Protein AF-A0A9Q8V8L2-F1 (afdb_monomer_lite)

Structure (mmCIF, N/CA/C/O backbone):
data_AF-A0A9Q8V8L2-F1
#
_entry.id   AF-A0A9Q8V8L2-F1
#
loop_
_atom_site.group_PDB
_atom_site.id
_atom_site.type_symbol
_atom_site.label_atom_id
_atom_site.label_alt_id
_atom_site.label_comp_id
_atom_site.label_asym_id
_atom_site.label_entity_id
_atom_site.label_seq_id
_atom_site.pdbx_PDB_ins_code
_atom_site.Cartn_x
_atom_site.Cartn_y
_atom_site.Cartn_z
_atom_site.occupancy
_atom_site.B_iso_or_equiv
_atom_site.auth_seq_id
_atom_site.auth_comp_id
_atom_site.auth_asym_id
_atom_site.auth_atom_id
_atom_site.pdbx_PDB_model_num
ATOM 1 N N . MET A 1 1 ? -6.013 -12.222 26.011 1.00 65.00 1 MET A N 1
ATOM 2 C CA . MET A 1 1 ? -4.915 -11.817 25.109 1.00 65.00 1 MET A CA 1
ATOM 3 C C . MET A 1 1 ? -5.080 -12.523 23.774 1.00 65.00 1 MET A C 1
ATOM 5 O O . MET A 1 1 ? -4.290 -13.393 23.416 1.00 65.00 1 MET A O 1
ATOM 9 N N . SER A 1 2 ? -6.150 -12.202 23.053 1.00 77.38 2 SER A N 1
ATOM 10 C CA . SER A 1 2 ? -6.448 -12.860 21.779 1.00 77.38 2 SER A CA 1
ATOM 11 C C . SER A 1 2 ? -5.653 -12.272 20.608 1.00 77.38 2 SER A C 1
ATOM 13 O O . SER A 1 2 ? -5.521 -12.915 19.568 1.00 77.38 2 SER A O 1
ATOM 15 N N . GLY A 1 3 ? -5.026 -11.108 20.812 1.00 78.38 3 GLY A N 1
ATOM 16 C CA . GLY A 1 3 ? -4.164 -10.438 19.839 1.00 78.38 3 GLY A CA 1
ATOM 17 C C . GLY A 1 3 ? -2.723 -10.957 19.709 1.00 78.38 3 GLY A C 1
ATOM 18 O O . GLY A 1 3 ? -2.023 -10.527 18.795 1.00 78.38 3 GLY A O 1
ATOM 19 N N . ILE A 1 4 ? -2.252 -11.893 20.551 1.00 85.19 4 ILE A N 1
ATOM 20 C CA . ILE A 1 4 ? -0.852 -12.386 20.510 1.00 85.19 4 ILE A CA 1
ATOM 21 C C . ILE A 1 4 ? -0.439 -12.921 19.121 1.00 85.19 4 ILE A C 1
ATOM 23 O O . ILE A 1 4 ? 0.625 -12.529 18.638 1.00 85.19 4 ILE A O 1
ATOM 27 N N . PRO A 1 5 ? -1.245 -13.750 18.422 1.00 86.31 5 PRO A N 1
ATOM 28 C CA . PRO A 1 5 ? -0.882 -14.225 17.085 1.00 86.31 5 PRO A CA 1
ATOM 29 C C . PRO A 1 5 ? -0.689 -13.083 16.076 1.00 86.31 5 PRO A C 1
ATOM 31 O O . PRO A 1 5 ? 0.216 -13.134 15.246 1.00 86.31 5 PRO A O 1
ATOM 34 N N . SER A 1 6 ? -1.493 -12.020 16.180 1.00 87.25 6 SER A N 1
ATOM 35 C CA . SER A 1 6 ? -1.363 -10.833 15.329 1.00 87.25 6 SER A CA 1
ATOM 36 C C . SER A 1 6 ? -0.077 -10.068 15.600 1.00 87.25 6 SER A C 1
ATOM 38 O O . SER A 1 6 ? 0.561 -9.610 14.657 1.00 87.25 6 SER A O 1
ATOM 40 N N . VAL A 1 7 ? 0.343 -9.958 16.861 1.00 90.12 7 VAL A N 1
ATOM 41 C CA . VAL A 1 7 ? 1.612 -9.308 17.221 1.00 90.12 7 VAL A CA 1
ATOM 42 C C . VAL A 1 7 ? 2.789 -10.009 16.537 1.00 90.12 7 VAL A C 1
ATOM 44 O O . VAL A 1 7 ? 3.633 -9.342 15.940 1.00 90.12 7 VAL A O 1
ATOM 47 N N . ILE A 1 8 ? 2.810 -11.347 16.542 1.00 90.75 8 ILE A N 1
ATOM 48 C CA . ILE A 1 8 ? 3.866 -12.143 15.895 1.00 90.75 8 ILE A CA 1
ATOM 49 C C . ILE A 1 8 ? 3.875 -11.910 14.379 1.00 90.75 8 ILE A C 1
ATOM 51 O O . ILE A 1 8 ? 4.924 -11.623 13.803 1.00 90.75 8 ILE A O 1
ATOM 55 N N . ILE A 1 9 ? 2.712 -11.983 13.724 1.00 90.50 9 ILE A N 1
ATOM 56 C CA . ILE A 1 9 ? 2.622 -11.782 12.271 1.00 90.50 9 ILE A CA 1
ATOM 57 C C . ILE A 1 9 ? 3.035 -10.354 11.896 1.00 90.50 9 ILE A C 1
ATOM 59 O O . ILE A 1 9 ? 3.837 -10.152 10.984 1.00 90.50 9 ILE A O 1
ATOM 63 N N . ARG A 1 10 ? 2.554 -9.349 12.636 1.00 92.00 10 ARG A N 1
ATOM 64 C CA . ARG A 1 10 ? 2.921 -7.945 12.419 1.00 92.00 10 ARG A CA 1
ATOM 65 C C . ARG A 1 10 ? 4.410 -7.711 12.613 1.00 92.00 10 ARG A C 1
ATOM 67 O O . ARG A 1 10 ? 4.979 -6.944 11.839 1.00 92.00 10 ARG A O 1
ATOM 74 N N . PHE A 1 11 ? 5.043 -8.369 13.588 1.00 92.31 11 PHE A N 1
ATOM 75 C CA . PHE A 1 11 ? 6.493 -8.326 13.782 1.00 92.31 11 PHE A CA 1
ATOM 76 C C . PHE A 1 11 ? 7.230 -8.799 12.526 1.00 92.31 11 PHE A C 1
ATOM 78 O O . PHE A 1 11 ? 8.032 -8.047 11.976 1.00 92.31 11 PHE A O 1
ATOM 85 N N . ILE A 1 12 ? 6.869 -9.979 12.012 1.00 91.81 12 ILE A N 1
ATOM 86 C CA . ILE A 1 12 ? 7.450 -10.555 10.788 1.00 91.81 12 ILE A CA 1
ATOM 87 C C . ILE A 1 12 ? 7.255 -9.617 9.586 1.00 91.81 12 ILE A C 1
ATOM 89 O O . ILE A 1 12 ? 8.160 -9.466 8.768 1.00 91.81 12 ILE A O 1
ATOM 93 N N . CYS A 1 13 ? 6.114 -8.928 9.504 1.00 91.69 13 CYS A N 1
ATOM 94 C CA . CYS A 1 13 ? 5.817 -7.991 8.422 1.00 91.69 13 CYS A CA 1
ATOM 95 C C . CYS A 1 13 ? 6.642 -6.694 8.442 1.00 91.69 13 CYS A C 1
ATOM 97 O O . CYS A 1 13 ? 6.670 -6.016 7.419 1.00 91.69 13 CYS A O 1
ATOM 99 N N . HIS A 1 14 ? 7.314 -6.320 9.539 1.00 91.88 14 HIS A N 1
ATOM 100 C CA . HIS A 1 14 ? 8.014 -5.026 9.617 1.00 91.88 14 HIS A CA 1
ATOM 101 C C . HIS A 1 14 ? 9.107 -4.882 8.566 1.00 91.88 14 HIS A C 1
ATOM 103 O O . HIS A 1 14 ? 9.152 -3.880 7.857 1.00 91.88 14 HIS A O 1
ATOM 109 N N . ILE A 1 15 ? 9.980 -5.883 8.468 1.00 91.62 15 ILE A N 1
ATOM 110 C CA . ILE A 1 15 ? 11.115 -5.865 7.544 1.00 91.62 15 ILE A CA 1
ATOM 111 C C . ILE A 1 15 ? 10.634 -5.791 6.084 1.00 91.62 15 ILE A C 1
ATOM 113 O O . ILE A 1 15 ? 11.021 -4.848 5.388 1.00 91.62 15 ILE A O 1
ATOM 117 N N . PRO A 1 16 ? 9.766 -6.703 5.597 1.00 92.38 16 PRO A N 1
ATOM 118 C CA . PRO A 1 16 ? 9.326 -6.656 4.209 1.00 92.38 16 PRO A CA 1
ATOM 119 C C . PRO A 1 16 ? 8.453 -5.429 3.908 1.00 92.38 16 PRO A C 1
ATOM 121 O O . PRO A 1 16 ? 8.559 -4.892 2.810 1.00 92.38 16 PRO A O 1
ATOM 124 N N . LEU A 1 17 ? 7.663 -4.913 4.861 1.00 93.88 17 LEU A N 1
ATOM 125 C CA . LEU A 1 17 ? 6.934 -3.652 4.672 1.00 93.88 17 LEU A CA 1
ATOM 126 C C . LEU A 1 17 ? 7.861 -2.440 4.598 1.00 93.88 17 LEU A C 1
ATOM 128 O O . LEU A 1 17 ? 7.628 -1.560 3.776 1.00 93.88 17 LEU A O 1
ATOM 132 N N . GLY A 1 18 ? 8.908 -2.386 5.421 1.00 93.69 18 GLY A N 1
ATOM 133 C CA . GLY A 1 18 ? 9.899 -1.311 5.367 1.00 93.69 18 GLY A CA 1
ATOM 134 C C . GLY A 1 18 ? 10.654 -1.303 4.036 1.00 93.69 18 GLY A C 1
ATOM 135 O O . GLY A 1 18 ? 10.853 -0.242 3.434 1.00 93.69 18 GLY A O 1
ATOM 136 N N . PHE A 1 19 ? 10.997 -2.493 3.531 1.00 92.75 19 PHE A N 1
ATOM 137 C CA . PHE A 1 19 ? 11.574 -2.668 2.199 1.00 92.75 19 PHE A CA 1
ATOM 138 C C . PHE A 1 19 ? 10.594 -2.242 1.097 1.00 92.75 19 PHE A C 1
ATOM 140 O O . PHE A 1 19 ? 10.968 -1.470 0.214 1.00 92.75 19 PHE A O 1
ATOM 147 N N . LEU A 1 20 ? 9.333 -2.686 1.170 1.00 93.88 20 LEU A N 1
ATOM 148 C CA . LEU A 1 20 ? 8.277 -2.315 0.224 1.00 93.88 20 LEU A CA 1
ATOM 149 C C . LEU A 1 20 ? 8.055 -0.796 0.199 1.00 93.88 20 LEU A C 1
ATOM 151 O O . LEU A 1 20 ? 8.006 -0.205 -0.874 1.00 93.88 20 LEU A O 1
ATOM 155 N N . ALA A 1 21 ? 7.975 -0.156 1.366 1.00 94.88 21 ALA A N 1
ATOM 156 C CA . ALA A 1 21 ? 7.762 1.281 1.502 1.00 94.88 21 ALA A CA 1
ATOM 157 C C . ALA A 1 21 ? 8.908 2.096 0.895 1.00 94.88 21 ALA A C 1
ATOM 159 O O . ALA A 1 21 ? 8.678 2.996 0.085 1.00 94.88 21 ALA A O 1
ATOM 160 N N . SER A 1 22 ? 10.146 1.751 1.253 1.00 94.00 22 SER A N 1
ATOM 161 C CA . SER A 1 22 ? 11.331 2.481 0.797 1.00 94.00 22 SER A CA 1
ATOM 162 C C . SER A 1 22 ? 11.547 2.305 -0.704 1.00 94.00 22 SER A C 1
ATOM 164 O O . SER A 1 22 ? 11.697 3.287 -1.438 1.00 94.00 22 SER A O 1
ATOM 166 N N . ASN A 1 23 ? 11.500 1.058 -1.180 1.00 92.81 23 ASN A N 1
ATOM 167 C CA . ASN A 1 23 ? 11.765 0.761 -2.581 1.00 92.81 23 ASN A CA 1
ATOM 168 C C . ASN A 1 23 ? 10.602 1.144 -3.484 1.00 92.81 23 ASN A C 1
ATOM 170 O O . ASN A 1 23 ? 10.850 1.729 -4.528 1.00 92.81 23 ASN A O 1
ATOM 174 N N . GLY A 1 24 ? 9.354 0.900 -3.083 1.00 93.50 24 GLY A N 1
ATOM 175 C CA . GLY A 1 24 ? 8.180 1.221 -3.898 1.00 93.50 24 GLY A CA 1
ATOM 176 C C . GLY A 1 24 ? 8.049 2.722 -4.138 1.00 93.50 24 GLY A C 1
ATOM 177 O O . GLY A 1 24 ? 7.841 3.164 -5.268 1.00 93.50 24 GLY A O 1
ATOM 178 N N . PHE A 1 25 ? 8.271 3.537 -3.100 1.00 94.44 25 PHE A N 1
ATOM 179 C CA . PHE A 1 25 ? 8.273 4.993 -3.245 1.00 94.44 25 PHE A CA 1
ATOM 180 C C . PHE A 1 25 ? 9.424 5.485 -4.136 1.00 94.44 25 PHE A C 1
ATOM 182 O O . PHE A 1 25 ? 9.220 6.334 -5.010 1.00 94.44 25 PHE A O 1
ATOM 189 N N . GLY A 1 26 ? 10.634 4.945 -3.952 1.00 92.88 26 GLY A N 1
ATOM 190 C CA . GLY A 1 26 ? 11.784 5.260 -4.804 1.00 92.88 26 GLY A CA 1
ATOM 191 C C . GLY A 1 26 ? 11.553 4.869 -6.267 1.00 92.88 26 GLY A C 1
ATOM 192 O O . GLY A 1 26 ? 11.804 5.670 -7.169 1.00 92.88 26 GLY A O 1
ATOM 193 N N . MET A 1 27 ? 11.012 3.672 -6.489 1.00 92.00 27 MET A N 1
ATOM 194 C CA . MET A 1 27 ? 10.686 3.109 -7.796 1.00 92.00 27 MET A CA 1
ATOM 195 C C . MET A 1 27 ? 9.669 3.995 -8.519 1.00 92.00 27 MET A C 1
ATOM 197 O O . MET A 1 27 ? 9.966 4.495 -9.601 1.00 92.00 27 MET A O 1
ATOM 201 N N . TYR A 1 28 ? 8.537 4.315 -7.883 1.00 94.88 28 TYR A N 1
ATOM 202 C CA . TYR A 1 28 ? 7.522 5.200 -8.459 1.00 94.88 28 TYR A CA 1
ATOM 203 C C . TYR A 1 28 ? 8.073 6.590 -8.816 1.00 94.88 28 TYR A C 1
ATOM 205 O O . TYR A 1 28 ? 7.791 7.124 -9.891 1.00 94.88 28 TYR A O 1
ATOM 213 N N . ASN A 1 29 ? 8.895 7.187 -7.947 1.00 93.88 29 ASN A N 1
ATOM 214 C CA . ASN A 1 29 ? 9.465 8.510 -8.205 1.00 93.88 29 ASN A CA 1
ATOM 215 C C . ASN A 1 29 ? 10.440 8.539 -9.385 1.00 93.88 29 ASN A C 1
ATOM 217 O O . ASN A 1 29 ? 10.537 9.568 -10.055 1.00 93.88 29 ASN A O 1
ATOM 221 N N . ARG A 1 30 ? 11.142 7.435 -9.650 1.00 93.06 30 ARG A N 1
ATOM 222 C CA . ARG A 1 30 ? 11.980 7.289 -10.846 1.00 93.06 30 ARG A CA 1
ATOM 223 C C . ARG A 1 30 ? 11.122 7.004 -12.076 1.00 93.06 30 ARG A C 1
ATOM 225 O O . ARG A 1 30 ? 11.311 7.644 -13.108 1.00 93.06 30 ARG A O 1
ATOM 232 N N . MET A 1 31 ? 10.134 6.120 -11.936 1.00 92.38 31 MET A N 1
ATOM 233 C CA . MET A 1 31 ? 9.199 5.734 -12.992 1.00 92.38 31 MET A CA 1
ATOM 234 C C . MET A 1 31 ? 8.425 6.927 -13.548 1.00 92.38 31 MET A C 1
ATOM 236 O O . MET A 1 31 ? 8.434 7.133 -14.760 1.00 92.38 31 MET A O 1
ATOM 240 N N . LYS A 1 32 ? 7.817 7.766 -12.702 1.00 92.50 32 LYS A N 1
ATOM 241 C CA . LYS A 1 32 ? 7.023 8.925 -13.158 1.00 92.50 32 LYS A CA 1
ATOM 242 C C . LYS A 1 32 ? 7.813 9.896 -14.046 1.00 92.50 32 LYS A C 1
ATOM 244 O O . LYS A 1 32 ? 7.227 10.661 -14.800 1.00 92.50 32 LYS A O 1
ATOM 249 N N . GLY A 1 33 ? 9.144 9.872 -13.956 1.00 89.12 33 GLY A N 1
ATOM 250 C CA . GLY A 1 33 ? 10.025 10.707 -14.759 1.00 89.12 33 GLY A CA 1
ATOM 251 C C . GLY A 1 33 ? 10.213 10.242 -16.207 1.00 89.12 33 GLY A C 1
ATOM 252 O O . GLY A 1 33 ? 10.755 11.012 -17.000 1.00 89.12 33 GLY A O 1
ATOM 253 N N . LEU A 1 34 ? 9.803 9.018 -16.557 1.00 87.69 34 LEU A N 1
ATOM 254 C CA . LEU A 1 34 ? 9.980 8.436 -17.897 1.00 87.69 34 LEU A CA 1
ATOM 255 C C . LEU A 1 34 ? 8.926 8.904 -18.921 1.00 87.69 34 LEU A C 1
ATOM 257 O O . LEU A 1 34 ? 9.076 8.650 -20.112 1.00 87.69 34 LEU A O 1
ATOM 261 N N . GLY A 1 35 ? 7.913 9.660 -18.486 1.00 86.44 35 GLY A N 1
ATOM 262 C CA . GLY A 1 35 ? 7.035 10.425 -19.375 1.00 86.44 35 GLY A CA 1
ATOM 263 C C . GLY A 1 35 ? 6.253 9.569 -20.376 1.00 86.44 35 GLY A C 1
ATOM 264 O O . GLY A 1 35 ? 5.615 8.593 -19.997 1.00 86.44 35 GLY A O 1
ATOM 265 N N . SER A 1 36 ? 6.300 9.946 -21.656 1.00 87.25 36 SER A N 1
ATOM 266 C CA . SER A 1 36 ? 5.459 9.391 -22.731 1.00 87.25 36 SER A CA 1
ATOM 267 C C . SER A 1 36 ? 5.731 7.926 -23.091 1.00 87.25 36 SER A C 1
ATOM 269 O O . SER A 1 36 ? 5.032 7.366 -23.933 1.00 87.25 36 SER A O 1
ATOM 271 N N . ILE A 1 37 ? 6.727 7.271 -22.482 1.00 89.00 37 ILE A N 1
ATOM 272 C CA . ILE A 1 37 ? 6.977 5.846 -22.739 1.00 89.00 37 ILE A CA 1
ATOM 273 C C . ILE A 1 37 ? 5.796 4.968 -22.303 1.00 89.00 37 ILE A C 1
ATOM 275 O O . ILE A 1 37 ? 5.509 3.964 -22.944 1.00 89.00 37 ILE A O 1
ATOM 279 N N . TYR A 1 38 ? 5.064 5.376 -21.263 1.00 91.31 38 TYR A N 1
ATOM 280 C CA . TYR A 1 38 ? 3.920 4.619 -20.748 1.00 91.31 38 TYR A CA 1
ATOM 281 C C . TYR A 1 38 ? 2.708 4.627 -21.680 1.00 91.31 38 TYR A C 1
ATOM 283 O O . TYR A 1 38 ? 1.876 3.730 -21.575 1.00 91.31 38 TYR A O 1
ATOM 291 N N . ASP A 1 39 ? 2.620 5.611 -22.579 1.00 90.12 39 ASP A N 1
ATOM 292 C CA . ASP A 1 39 ? 1.570 5.682 -23.600 1.00 90.12 39 ASP A CA 1
ATOM 293 C C . ASP A 1 39 ? 1.874 4.770 -24.792 1.00 90.12 39 ASP A C 1
ATOM 295 O O . ASP A 1 39 ? 0.959 4.298 -25.462 1.00 90.12 39 ASP A O 1
ATOM 299 N N . ALA A 1 40 ? 3.158 4.507 -25.049 1.00 86.44 40 ALA A N 1
ATOM 300 C CA . ALA A 1 40 ? 3.589 3.641 -26.140 1.00 86.44 40 ALA A CA 1
ATOM 301 C C . ALA A 1 40 ? 3.560 2.154 -25.758 1.00 86.44 40 ALA A C 1
ATOM 303 O O . ALA A 1 40 ? 3.358 1.304 -26.616 1.00 86.44 40 ALA A O 1
ATOM 304 N N . VAL A 1 41 ? 3.764 1.820 -24.485 1.00 88.06 41 VAL A N 1
ATOM 305 C CA . VAL A 1 41 ? 3.878 0.432 -24.018 1.00 88.06 41 VAL A CA 1
ATOM 306 C C . VAL A 1 41 ? 2.501 -0.141 -23.639 1.00 88.06 41 VAL A C 1
ATOM 308 O O . VAL A 1 41 ? 1.776 0.490 -22.862 1.00 88.06 41 VAL A O 1
ATOM 311 N N . PRO A 1 42 ? 2.116 -1.347 -24.107 1.00 87.94 42 PRO A N 1
ATOM 312 C CA . PRO A 1 42 ? 0.859 -1.980 -23.737 1.00 87.94 42 PRO A CA 1
ATOM 313 C C . PRO A 1 42 ? 0.844 -2.245 -22.231 1.00 87.94 42 PRO A C 1
ATOM 315 O O . PRO A 1 42 ? 1.747 -2.861 -21.671 1.00 87.94 42 PRO A O 1
ATOM 318 N N . GLY A 1 43 ? -0.181 -1.730 -21.553 1.00 89.75 43 GLY A N 1
ATOM 319 C CA . GLY A 1 43 ? -0.276 -1.807 -20.095 1.00 89.75 43 GLY A CA 1
ATOM 320 C C . GLY A 1 43 ? 0.662 -0.857 -19.338 1.00 89.75 43 GLY A C 1
ATOM 321 O O . GLY A 1 43 ? 0.646 -0.872 -18.109 1.00 89.75 43 GLY A O 1
ATOM 322 N N . GLY A 1 44 ? 1.421 0.013 -20.020 1.00 91.88 44 GLY A N 1
ATOM 323 C CA . GLY A 1 44 ? 2.362 0.952 -19.400 1.00 91.88 44 GLY A CA 1
ATOM 324 C C . GLY A 1 44 ? 1.694 1.930 -18.426 1.00 91.88 44 GLY A C 1
ATOM 325 O O . GLY A 1 44 ? 2.190 2.141 -17.319 1.00 91.88 44 GLY A O 1
ATOM 326 N N . GLN A 1 45 ? 0.523 2.468 -18.780 1.00 94.00 45 GLN A N 1
ATOM 327 C CA . GLN A 1 45 ? -0.250 3.334 -17.878 1.00 94.00 45 GLN A CA 1
ATOM 328 C C . GLN A 1 45 ? -0.756 2.592 -16.635 1.00 94.00 45 GLN A C 1
ATOM 330 O O . GLN A 1 45 ? -0.647 3.101 -15.518 1.00 94.00 45 GLN A O 1
ATOM 335 N N . SER A 1 46 ? -1.261 1.366 -16.802 1.00 95.00 46 SER A N 1
ATOM 336 C CA . SER A 1 46 ? -1.667 0.526 -15.670 1.00 95.00 46 SER A CA 1
ATOM 337 C C . SER A 1 46 ? -0.475 0.207 -14.774 1.00 95.00 46 SER A C 1
ATOM 339 O O . SER A 1 46 ? -0.589 0.310 -13.558 1.00 95.00 46 SER A O 1
ATOM 341 N N . PHE A 1 47 ? 0.684 -0.089 -15.358 1.00 95.25 47 PHE A N 1
ATOM 342 C CA . PHE A 1 47 ? 1.915 -0.339 -14.621 1.00 95.25 47 PHE A CA 1
ATOM 343 C C . PHE A 1 47 ? 2.341 0.869 -13.776 1.00 95.25 47 PHE A C 1
ATOM 345 O O . PHE A 1 47 ? 2.571 0.732 -12.572 1.00 95.25 47 PHE A O 1
ATOM 352 N N . LEU A 1 48 ? 2.360 2.071 -14.362 1.00 95.94 48 LEU A N 1
ATOM 353 C CA . LEU A 1 48 ? 2.665 3.301 -13.627 1.00 95.94 48 LEU A CA 1
ATOM 354 C C . LEU A 1 48 ? 1.644 3.570 -12.511 1.00 95.94 48 LEU A C 1
ATOM 356 O O . LEU A 1 48 ? 2.015 4.015 -11.422 1.00 95.94 48 LEU A O 1
ATOM 360 N N . GLN A 1 49 ? 0.362 3.292 -12.759 1.00 96.50 49 GLN A N 1
ATOM 361 C CA . GLN A 1 49 ? -0.692 3.428 -11.758 1.00 96.50 49 GLN A CA 1
ATOM 362 C C . GLN A 1 49 ? -0.528 2.421 -10.610 1.00 96.50 49 GLN A C 1
ATOM 364 O O . GLN A 1 49 ? -0.675 2.811 -9.451 1.00 96.50 49 GLN A O 1
ATOM 369 N N . GLY A 1 50 ? -0.168 1.170 -10.902 1.00 96.12 50 GLY A N 1
ATOM 370 C CA . GLY A 1 50 ? 0.151 0.154 -9.896 1.00 96.12 50 GLY A CA 1
ATOM 371 C C . GLY A 1 50 ? 1.307 0.594 -8.999 1.00 96.12 50 GLY A C 1
ATOM 372 O O . GLY A 1 50 ? 1.151 0.657 -7.776 1.00 96.12 50 GLY A O 1
ATOM 373 N N . ALA A 1 51 ? 2.402 1.054 -9.611 1.00 95.81 51 ALA A N 1
ATOM 374 C CA . ALA A 1 51 ? 3.554 1.597 -8.894 1.00 95.81 51 ALA A CA 1
ATOM 375 C C . ALA A 1 51 ? 3.189 2.833 -8.052 1.00 95.81 51 ALA A C 1
ATOM 377 O O . ALA A 1 51 ? 3.674 2.994 -6.931 1.00 95.81 51 ALA A O 1
ATOM 378 N N . ARG A 1 52 ? 2.295 3.703 -8.545 1.00 96.50 52 ARG A N 1
ATOM 379 C CA . ARG A 1 52 ? 1.772 4.849 -7.780 1.00 96.50 52 ARG A CA 1
ATOM 380 C C . ARG A 1 52 ? 1.003 4.405 -6.543 1.00 96.50 52 ARG A C 1
ATOM 382 O O . ARG A 1 52 ? 1.162 5.010 -5.484 1.00 96.50 52 ARG A O 1
ATOM 389 N N . VAL A 1 53 ? 0.146 3.395 -6.682 1.00 96.56 53 VAL A N 1
ATOM 390 C CA . VAL A 1 53 ? -0.659 2.856 -5.580 1.00 96.56 53 VAL A CA 1
ATOM 391 C C . VAL A 1 53 ? 0.254 2.243 -4.522 1.00 96.56 53 VAL A C 1
ATOM 393 O O . VAL A 1 53 ? 0.179 2.640 -3.359 1.00 96.56 53 VAL A O 1
ATOM 396 N N . ILE A 1 54 ? 1.161 1.348 -4.922 1.00 95.75 54 ILE A N 1
ATOM 397 C CA . ILE A 1 54 ? 2.086 0.665 -4.007 1.00 95.75 54 ILE A CA 1
ATOM 398 C C . ILE A 1 54 ? 3.045 1.666 -3.355 1.00 95.75 54 ILE A C 1
ATOM 400 O O . ILE A 1 54 ? 3.172 1.695 -2.130 1.00 95.75 54 ILE A O 1
ATOM 404 N N . GLY A 1 55 ? 3.659 2.553 -4.143 1.00 94.31 55 GLY A N 1
ATOM 405 C CA . GLY A 1 55 ? 4.561 3.587 -3.638 1.00 94.31 55 GLY A CA 1
ATOM 406 C C . GLY A 1 55 ? 3.870 4.611 -2.731 1.00 94.31 55 GLY A C 1
ATOM 407 O O . GLY A 1 55 ? 4.487 5.111 -1.793 1.00 94.31 55 GLY A O 1
ATOM 408 N N . GLY A 1 56 ? 2.588 4.906 -2.972 1.00 94.62 56 GLY A N 1
ATOM 409 C CA . GLY A 1 56 ? 1.789 5.811 -2.145 1.00 94.62 56 GLY A CA 1
ATOM 410 C C . GLY A 1 56 ? 1.328 5.191 -0.824 1.00 94.62 56 GLY A C 1
ATOM 411 O O . GLY A 1 56 ? 1.312 5.875 0.197 1.00 94.62 56 GLY A O 1
ATOM 412 N N . VAL A 1 57 ? 0.975 3.902 -0.825 1.00 95.62 57 VAL A N 1
ATOM 413 C CA . VAL A 1 57 ? 0.498 3.185 0.371 1.00 95.62 57 VAL A CA 1
ATOM 414 C C . VAL A 1 57 ? 1.627 2.637 1.237 1.00 95.62 57 VAL A C 1
ATOM 416 O O . VAL A 1 57 ? 1.425 2.495 2.440 1.00 95.62 57 VAL A O 1
ATOM 419 N N . GLY A 1 58 ? 2.811 2.373 0.680 1.00 94.44 58 GLY A N 1
ATOM 420 C CA . GLY A 1 58 ? 3.904 1.707 1.391 1.00 94.44 58 GLY A CA 1
ATOM 421 C C . GLY A 1 58 ? 4.267 2.348 2.738 1.00 94.44 58 GLY A C 1
ATOM 422 O O . GLY A 1 58 ? 4.226 1.676 3.767 1.00 94.44 58 GLY A O 1
ATOM 423 N N . TRP A 1 59 ? 4.565 3.653 2.764 1.00 95.38 59 TRP A N 1
ATOM 424 C CA . TRP A 1 59 ? 4.910 4.364 4.007 1.00 95.38 59 TRP A CA 1
ATOM 425 C C . TRP A 1 59 ? 3.753 4.458 5.013 1.00 95.38 59 TRP A C 1
ATOM 427 O O . TRP A 1 59 ? 3.969 4.113 6.179 1.00 95.38 59 TRP A O 1
ATOM 437 N N . PRO A 1 60 ? 2.533 4.871 4.611 1.00 95.88 60 PRO A N 1
ATOM 438 C CA . PRO A 1 60 ? 1.368 4.817 5.490 1.00 95.88 60 PRO A CA 1
ATOM 439 C C . PRO A 1 60 ? 1.127 3.429 6.090 1.00 95.88 60 PRO A C 1
ATOM 441 O O . PRO A 1 60 ? 0.876 3.323 7.288 1.00 95.88 60 PRO A O 1
ATOM 444 N N . LEU A 1 61 ? 1.249 2.369 5.287 1.00 95.62 61 LEU A N 1
ATOM 445 C CA . LEU A 1 61 ? 1.068 0.991 5.732 1.00 95.62 61 LEU A CA 1
ATOM 446 C C . LEU A 1 61 ? 2.161 0.558 6.714 1.00 95.62 61 LEU A C 1
ATOM 448 O O . LEU A 1 61 ? 1.858 -0.069 7.727 1.00 95.62 61 LEU A O 1
ATOM 452 N N . PHE A 1 62 ? 3.420 0.917 6.459 1.00 95.69 62 PHE A N 1
ATOM 453 C CA . PHE A 1 62 ? 4.525 0.638 7.377 1.00 95.69 62 PHE A CA 1
ATOM 454 C C . PHE A 1 62 ? 4.326 1.330 8.734 1.00 95.69 62 PHE A C 1
ATOM 456 O O . PHE A 1 62 ? 4.397 0.677 9.776 1.00 95.69 62 PHE A O 1
ATOM 463 N N . ALA A 1 63 ? 4.002 2.627 8.729 1.00 95.06 63 ALA A N 1
ATOM 464 C CA . ALA A 1 63 ? 3.726 3.384 9.949 1.00 95.06 63 ALA A CA 1
ATOM 465 C C . ALA A 1 63 ? 2.511 2.820 10.705 1.00 95.06 63 ALA A C 1
ATOM 467 O O . ALA A 1 63 ? 2.560 2.627 11.921 1.00 95.06 63 ALA A O 1
ATOM 468 N N . TYR A 1 64 ? 1.441 2.491 9.979 1.00 95.50 64 TYR A N 1
ATOM 469 C CA . TYR A 1 64 ? 0.255 1.847 10.534 1.00 95.50 64 TYR A CA 1
ATOM 470 C C . TYR A 1 64 ? 0.585 0.493 11.175 1.00 95.50 64 TYR A C 1
ATOM 472 O O . TYR A 1 64 ? 0.141 0.219 12.293 1.00 95.50 64 TYR A O 1
ATOM 480 N N . ASN A 1 65 ? 1.400 -0.333 10.511 1.00 95.31 65 ASN A N 1
ATOM 481 C CA . ASN A 1 65 ? 1.834 -1.619 11.043 1.00 95.31 65 ASN A CA 1
ATOM 482 C C . ASN A 1 65 ? 2.625 -1.462 12.343 1.00 95.31 65 ASN A C 1
ATOM 484 O O . ASN A 1 65 ? 2.366 -2.204 13.287 1.00 95.31 65 ASN A O 1
ATOM 488 N N . PHE A 1 66 ? 3.531 -0.484 12.402 1.00 93.00 66 PHE A N 1
ATOM 489 C CA . PHE A 1 66 ? 4.345 -0.203 13.583 1.00 93.00 66 PHE A CA 1
ATOM 490 C C . PHE A 1 66 ? 3.490 0.200 14.792 1.00 93.00 66 PHE A C 1
ATOM 492 O O . PHE A 1 66 ? 3.640 -0.351 15.881 1.00 93.00 66 PHE A O 1
ATOM 499 N N . VAL A 1 67 ? 2.524 1.102 14.591 1.00 93.06 67 VAL A N 1
ATOM 500 C CA . VAL A 1 67 ? 1.592 1.525 15.650 1.00 93.06 67 VAL A CA 1
ATOM 501 C C . VAL A 1 67 ? 0.714 0.358 16.103 1.00 93.06 67 VAL A C 1
ATOM 503 O O . VAL A 1 67 ? 0.580 0.089 17.297 1.00 93.06 67 VAL A O 1
ATOM 506 N N . CYS A 1 68 ? 0.130 -0.376 15.158 1.00 92.50 68 CYS A N 1
ATOM 507 C CA . CYS A 1 68 ? -0.781 -1.465 15.486 1.00 92.50 68 CYS A CA 1
ATOM 508 C C . CYS A 1 68 ? -0.066 -2.692 16.062 1.00 92.50 68 CYS A C 1
ATOM 510 O O . CYS A 1 68 ? -0.684 -3.441 16.811 1.00 92.50 68 CYS A O 1
ATOM 512 N N . PHE A 1 69 ? 1.221 -2.902 15.783 1.00 90.44 69 PHE A N 1
ATOM 513 C CA . PHE A 1 69 ? 2.023 -3.937 16.438 1.00 90.44 69 PHE A CA 1
ATOM 514 C C . PHE A 1 69 ? 2.048 -3.754 17.959 1.00 90.44 69 PHE A C 1
ATOM 516 O O . PHE A 1 69 ? 1.772 -4.705 18.685 1.00 90.44 69 PHE A O 1
ATOM 523 N N . ALA A 1 70 ? 2.279 -2.526 18.432 1.00 86.12 70 ALA A N 1
ATOM 524 C CA . ALA A 1 70 ? 2.253 -2.223 19.860 1.00 86.12 70 ALA A CA 1
ATOM 525 C C . ALA A 1 70 ? 0.837 -2.345 20.446 1.00 86.12 70 ALA A C 1
ATOM 527 O O . ALA A 1 70 ? 0.663 -2.871 21.541 1.00 86.12 70 ALA A O 1
ATOM 528 N N . LEU A 1 71 ? -0.183 -1.882 19.717 1.00 87.81 71 LEU A N 1
ATOM 529 C CA . LEU A 1 71 ? -1.554 -1.823 20.232 1.00 87.81 71 LEU A CA 1
ATOM 530 C C . LEU A 1 71 ? -2.277 -3.177 20.222 1.00 87.81 71 LEU A C 1
ATOM 532 O O . LEU A 1 71 ? -3.026 -3.471 21.148 1.00 87.81 71 LEU A O 1
ATOM 536 N N . THR A 1 72 ? -2.066 -4.018 19.206 1.00 87.19 72 THR A N 1
ATOM 537 C CA . THR A 1 72 ? -2.838 -5.268 19.030 1.00 87.19 72 THR A CA 1
ATOM 538 C C . THR A 1 72 ? -2.650 -6.273 20.162 1.00 87.19 72 THR A C 1
ATOM 540 O O . THR A 1 72 ? -3.556 -7.062 20.402 1.00 87.19 72 THR A O 1
ATOM 543 N N . GLY A 1 73 ? -1.543 -6.221 20.908 1.00 83.75 73 GLY A N 1
ATOM 544 C CA . GLY A 1 73 ? -1.349 -7.067 22.091 1.00 83.75 73 GLY A CA 1
ATOM 545 C C . GLY A 1 73 ? -2.303 -6.760 23.253 1.00 83.75 73 GLY A C 1
ATOM 546 O O . GLY A 1 73 ? -2.556 -7.636 24.077 1.00 83.75 73 GLY A O 1
ATOM 547 N N . PHE A 1 74 ? -2.850 -5.541 23.301 1.00 86.31 74 PHE A N 1
ATOM 548 C CA . PHE A 1 74 ? -3.685 -5.038 24.400 1.00 86.31 74 PHE A CA 1
ATOM 549 C C . PHE A 1 74 ? -5.154 -4.839 24.011 1.00 86.31 74 PHE A C 1
ATOM 551 O O . PHE A 1 74 ? -5.967 -4.461 24.852 1.00 86.31 74 PHE A O 1
ATOM 558 N N . LEU A 1 75 ? -5.491 -5.039 22.737 1.00 86.25 75 LEU A N 1
ATOM 559 C CA . LEU A 1 75 ? -6.827 -4.808 22.205 1.00 86.25 75 LEU A CA 1
ATOM 560 C C . LEU A 1 75 ? -7.546 -6.137 21.987 1.00 86.25 75 LEU A C 1
ATOM 562 O O . LEU A 1 75 ? -7.025 -7.026 21.323 1.00 86.25 75 LEU A O 1
ATOM 566 N N . ASP A 1 76 ? -8.779 -6.214 22.476 1.00 87.00 76 ASP A N 1
ATOM 567 C CA . ASP A 1 76 ? -9.665 -7.364 22.310 1.00 87.00 76 ASP A CA 1
ATOM 568 C C . ASP A 1 76 ? -10.994 -6.918 21.643 1.00 87.00 76 ASP A C 1
ATOM 570 O O . ASP A 1 76 ? -11.300 -5.725 21.487 1.00 87.00 76 ASP A O 1
ATOM 574 N N . GLY A 1 77 ? -11.800 -7.883 21.210 1.00 87.62 77 GLY A N 1
ATOM 575 C CA . GLY A 1 77 ? -13.163 -7.701 20.718 1.00 87.62 77 GLY A CA 1
ATOM 576 C C . GLY A 1 77 ? -13.279 -6.817 19.475 1.00 87.62 77 GLY A C 1
ATOM 577 O O . GLY A 1 77 ? -12.656 -7.050 18.437 1.00 87.62 77 GLY A O 1
ATOM 578 N N . LEU A 1 78 ? -14.127 -5.787 19.559 1.00 87.19 78 LEU A N 1
ATOM 579 C CA . LEU A 1 78 ? -14.454 -4.923 18.422 1.00 87.19 78 LEU A CA 1
ATOM 580 C C . LEU A 1 78 ? -13.252 -4.101 17.928 1.00 87.19 78 LEU A C 1
ATOM 582 O O . LEU A 1 78 ? -13.148 -3.822 16.732 1.00 87.19 78 LEU A O 1
ATOM 586 N N . ALA A 1 79 ? -12.339 -3.721 18.826 1.00 87.75 79 ALA A N 1
ATOM 587 C CA . ALA A 1 79 ? -11.132 -2.991 18.450 1.00 87.75 79 ALA A CA 1
ATOM 588 C C . ALA A 1 79 ? -10.231 -3.861 17.559 1.00 87.75 79 ALA A C 1
ATOM 590 O O . ALA A 1 79 ? -9.805 -3.414 16.494 1.00 87.75 79 ALA A O 1
ATOM 591 N N . LEU A 1 80 ? -10.043 -5.131 17.935 1.00 90.62 80 LEU A N 1
ATOM 592 C CA . LEU A 1 80 ? -9.297 -6.105 17.139 1.00 90.62 80 LEU A CA 1
ATOM 593 C C . LEU A 1 80 ? -9.975 -6.370 15.784 1.00 90.62 80 LEU A C 1
ATOM 595 O O . LEU A 1 80 ? -9.307 -6.381 14.750 1.00 90.62 80 LEU A O 1
ATOM 599 N N . ALA A 1 81 ? -11.309 -6.477 15.762 1.00 90.19 81 ALA A N 1
ATOM 600 C CA . ALA A 1 81 ? -12.069 -6.624 14.519 1.00 90.19 81 ALA A CA 1
ATOM 601 C C . ALA A 1 81 ? -11.921 -5.409 13.585 1.00 90.19 81 ALA A C 1
ATOM 603 O O . ALA A 1 81 ? -11.819 -5.563 12.369 1.00 90.19 81 ALA A O 1
ATOM 604 N N . THR A 1 82 ? -11.882 -4.198 14.147 1.00 89.38 82 THR A N 1
ATOM 605 C CA . THR A 1 82 ? -11.698 -2.954 13.384 1.00 89.38 82 THR A CA 1
ATOM 606 C C . THR A 1 82 ? -10.300 -2.884 12.775 1.00 89.38 82 THR A C 1
ATOM 608 O O . THR A 1 82 ? -10.159 -2.525 11.609 1.00 89.38 82 THR A O 1
ATOM 611 N N . ILE A 1 83 ? -9.271 -3.279 13.529 1.00 92.81 83 ILE A N 1
ATOM 612 C CA . ILE A 1 83 ? -7.902 -3.394 13.017 1.00 92.81 83 ILE A CA 1
ATOM 613 C C . ILE A 1 83 ? -7.841 -4.408 11.871 1.00 92.81 83 ILE A C 1
ATOM 615 O O . ILE A 1 83 ? -7.338 -4.081 10.800 1.00 92.81 83 ILE A O 1
ATOM 619 N N . GLY A 1 84 ? -8.432 -5.594 12.050 1.00 93.44 84 GLY A N 1
ATOM 620 C CA . GLY A 1 84 ? -8.486 -6.608 10.994 1.00 93.44 84 GLY A CA 1
ATOM 621 C C . GLY A 1 84 ? -9.196 -6.123 9.729 1.00 93.44 84 GLY A C 1
ATOM 622 O O . GLY A 1 84 ? -8.767 -6.425 8.619 1.00 93.44 84 GLY A O 1
ATOM 623 N N . LEU A 1 85 ? -10.243 -5.308 9.870 1.00 93.81 85 LEU A N 1
ATOM 624 C CA . LEU A 1 85 ? -10.916 -4.697 8.728 1.00 93.81 85 LEU A CA 1
ATOM 625 C C . LEU A 1 85 ? -10.011 -3.708 7.974 1.00 93.81 85 LEU A C 1
ATOM 627 O O . LEU A 1 85 ? -9.983 -3.724 6.744 1.00 93.81 85 LEU A O 1
ATOM 631 N N . ILE A 1 86 ? -9.276 -2.856 8.690 1.00 94.31 86 ILE A N 1
ATOM 632 C CA . ILE A 1 86 ? -8.333 -1.911 8.074 1.00 94.31 86 ILE A CA 1
ATOM 633 C C . ILE A 1 86 ? -7.204 -2.675 7.364 1.00 94.31 86 ILE A C 1
ATOM 635 O O . ILE A 1 86 ? -6.858 -2.330 6.233 1.00 94.31 86 ILE A O 1
ATOM 639 N N . ASP A 1 87 ? -6.690 -3.751 7.972 1.00 94.88 87 ASP A N 1
ATOM 640 C CA . ASP A 1 87 ? -5.697 -4.641 7.355 1.00 94.88 87 ASP A CA 1
ATOM 641 C C . ASP A 1 87 ? -6.201 -5.206 6.015 1.00 94.88 87 ASP A C 1
ATOM 643 O O . ASP A 1 87 ? -5.464 -5.237 5.026 1.00 94.88 87 ASP A O 1
ATOM 647 N N . LEU A 1 88 ? -7.476 -5.609 5.947 1.00 95.38 88 LEU A N 1
ATOM 648 C CA . LEU A 1 88 ? -8.092 -6.099 4.711 1.00 95.38 88 LEU A CA 1
ATOM 649 C C . LEU A 1 88 ? -8.229 -5.007 3.649 1.00 95.38 88 LEU A C 1
ATOM 651 O O . LEU A 1 88 ? -7.998 -5.284 2.474 1.00 95.38 88 LEU A O 1
ATOM 655 N N . VAL A 1 89 ? -8.547 -3.767 4.032 1.00 95.94 89 VAL A N 1
ATOM 656 C CA . VAL A 1 89 ? -8.578 -2.638 3.085 1.00 95.94 89 VAL A CA 1
ATOM 657 C C . VAL A 1 89 ? -7.196 -2.420 2.474 1.00 95.94 89 VAL A C 1
ATOM 659 O O . VAL A 1 89 ? -7.080 -2.338 1.252 1.00 95.94 89 VAL A O 1
ATOM 662 N N . PHE A 1 90 ? -6.138 -2.396 3.290 1.00 96.56 90 PHE A N 1
ATOM 663 C CA . PHE A 1 90 ? -4.772 -2.307 2.771 1.00 96.56 90 PHE A CA 1
ATOM 664 C C . PHE A 1 90 ? -4.419 -3.492 1.874 1.00 96.56 90 PHE A C 1
ATOM 666 O O . PHE A 1 90 ? -3.846 -3.294 0.807 1.00 96.56 90 PHE A O 1
ATOM 673 N N . THR A 1 91 ? -4.821 -4.704 2.259 1.00 96.81 91 THR A N 1
ATOM 674 C CA . THR A 1 91 ? -4.611 -5.914 1.454 1.00 96.81 91 THR A CA 1
ATOM 675 C C . THR A 1 91 ? -5.268 -5.783 0.078 1.00 96.81 91 THR A C 1
ATOM 677 O O . THR A 1 91 ? -4.616 -6.038 -0.927 1.00 96.81 91 THR A O 1
ATOM 680 N N . ILE A 1 92 ? -6.520 -5.320 -0.000 1.00 96.69 92 ILE A N 1
ATOM 681 C CA . ILE A 1 92 ? -7.227 -5.101 -1.275 1.00 96.69 92 ILE A CA 1
ATOM 682 C C . ILE A 1 92 ? -6.490 -4.073 -2.141 1.00 96.69 92 ILE A C 1
ATOM 684 O O . ILE A 1 92 ? -6.335 -4.278 -3.345 1.00 96.69 92 ILE A O 1
ATOM 688 N N . VAL A 1 93 ? -6.006 -2.985 -1.539 1.00 97.06 93 VAL A N 1
ATOM 689 C CA . VAL A 1 93 ? -5.249 -1.956 -2.264 1.00 97.06 93 VAL A CA 1
ATOM 690 C C . VAL A 1 93 ? -3.924 -2.511 -2.802 1.00 97.06 93 VAL A C 1
ATOM 692 O O . VAL A 1 93 ? -3.579 -2.239 -3.952 1.00 97.06 93 VAL A O 1
ATOM 695 N N . LEU A 1 94 ? -3.212 -3.335 -2.025 1.00 96.50 94 LEU A N 1
ATOM 696 C CA . LEU A 1 94 ? -1.994 -4.010 -2.483 1.00 96.50 94 LEU A CA 1
ATOM 697 C C . LEU A 1 94 ? -2.277 -5.033 -3.593 1.00 96.50 94 LEU A C 1
ATOM 699 O O . LEU A 1 94 ? -1.528 -5.086 -4.567 1.00 96.50 94 LEU A O 1
ATOM 703 N N . VAL A 1 95 ? -3.370 -5.803 -3.505 1.00 97.50 95 VAL A N 1
ATOM 704 C CA . VAL A 1 95 ? -3.805 -6.716 -4.580 1.00 97.50 95 VAL A CA 1
ATOM 705 C C . VAL A 1 95 ? -4.072 -5.939 -5.868 1.00 97.50 95 VAL A C 1
ATOM 707 O O . VAL A 1 95 ? -3.592 -6.328 -6.929 1.00 97.50 95 VAL A O 1
ATOM 710 N N . ALA A 1 96 ? -4.795 -4.819 -5.792 1.00 96.88 96 ALA A N 1
ATOM 711 C CA . ALA A 1 96 ? -5.070 -3.991 -6.962 1.00 96.88 96 ALA A CA 1
ATOM 712 C C . ALA A 1 96 ? -3.775 -3.434 -7.580 1.00 96.88 96 ALA A C 1
ATOM 714 O O . ALA A 1 96 ? -3.582 -3.541 -8.789 1.00 96.88 96 ALA A O 1
ATOM 715 N N . GLY A 1 97 ? -2.868 -2.899 -6.756 1.00 96.31 97 GLY A N 1
ATOM 716 C CA . GLY A 1 97 ? -1.577 -2.384 -7.218 1.00 96.31 97 GLY A CA 1
ATOM 717 C C . GLY A 1 97 ? -0.703 -3.461 -7.871 1.00 96.31 97 GLY A C 1
ATOM 718 O O . GLY A 1 97 ? -0.197 -3.260 -8.971 1.00 96.31 97 GLY A O 1
ATOM 719 N N . THR A 1 98 ? -0.587 -4.635 -7.245 1.00 96.00 98 THR A N 1
ATOM 720 C CA . THR A 1 98 ? 0.228 -5.752 -7.765 1.00 96.00 98 THR A CA 1
ATOM 721 C C . THR A 1 98 ? -0.351 -6.375 -9.029 1.00 96.00 98 THR A C 1
ATOM 723 O O . THR A 1 98 ? 0.408 -6.779 -9.911 1.00 96.00 98 THR A O 1
ATOM 726 N N . ALA A 1 99 ? -1.680 -6.434 -9.150 1.00 96.31 99 ALA A N 1
ATOM 727 C CA . ALA A 1 99 ? -2.350 -6.884 -10.366 1.00 96.31 99 ALA A CA 1
ATOM 728 C C . ALA A 1 99 ? -2.111 -5.914 -11.531 1.00 96.31 99 ALA A C 1
ATOM 730 O O . ALA A 1 99 ? -1.866 -6.350 -12.653 1.00 96.31 99 ALA A O 1
ATOM 731 N N . MET A 1 100 ? -2.130 -4.606 -11.260 1.00 95.88 100 MET A N 1
ATOM 732 C CA . MET A 1 100 ? -1.785 -3.586 -12.251 1.00 95.88 100 MET A CA 1
ATOM 733 C C . MET A 1 100 ? -0.323 -3.692 -12.700 1.00 95.88 100 MET A C 1
ATOM 735 O O . MET A 1 100 ? -0.049 -3.562 -13.891 1.00 95.88 100 MET A O 1
ATOM 739 N N . GLU A 1 101 ? 0.607 -3.978 -11.783 1.00 95.00 101 GLU A N 1
ATOM 740 C CA . GLU A 1 101 ? 2.017 -4.184 -12.130 1.00 95.00 101 GLU A CA 1
ATOM 741 C C . GLU A 1 101 ? 2.259 -5.452 -12.961 1.00 95.00 101 GLU A C 1
ATOM 743 O O . GLU A 1 101 ? 3.073 -5.448 -13.886 1.00 95.00 101 GLU A O 1
ATOM 748 N N . ALA A 1 102 ? 1.501 -6.516 -12.689 1.00 94.06 102 ALA A N 1
ATOM 749 C CA . ALA A 1 102 ? 1.597 -7.790 -13.398 1.00 94.06 102 ALA A CA 1
ATOM 750 C C . ALA A 1 102 ? 1.130 -7.735 -14.866 1.00 94.06 102 ALA A C 1
ATOM 752 O O . ALA A 1 102 ? 1.335 -8.704 -15.596 1.00 94.06 102 ALA A O 1
ATOM 753 N N . ASN A 1 103 ? 0.498 -6.638 -15.303 1.00 91.88 103 ASN A N 1
ATOM 754 C CA . ASN A 1 103 ? 0.138 -6.434 -16.710 1.00 91.88 103 ASN A CA 1
ATOM 755 C C . ASN A 1 103 ? 1.354 -6.145 -17.597 1.00 91.88 103 ASN A C 1
ATOM 757 O O . ASN A 1 103 ? 1.268 -6.326 -18.807 1.00 91.88 103 ASN A O 1
ATOM 761 N N . PHE A 1 104 ? 2.458 -5.687 -17.002 1.00 92.31 104 PHE A N 1
ATOM 762 C CA . PHE A 1 104 ? 3.687 -5.360 -17.719 1.00 92.31 104 PHE A CA 1
ATOM 763 C C . PHE A 1 104 ? 4.869 -6.218 -17.255 1.00 92.31 104 PHE A C 1
ATOM 765 O O . PHE A 1 104 ? 5.628 -6.726 -18.076 1.00 92.31 104 PHE A O 1
ATOM 772 N N . LEU A 1 105 ? 5.025 -6.417 -15.941 1.00 93.94 105 LEU A N 1
ATOM 773 C CA . LEU A 1 105 ? 6.153 -7.177 -15.408 1.00 93.94 105 LEU A CA 1
ATOM 774 C C . LEU A 1 105 ? 6.009 -8.683 -15.668 1.00 93.94 105 LEU A C 1
ATOM 776 O O . LEU A 1 105 ? 4.923 -9.249 -15.495 1.00 93.94 105 LEU A O 1
ATOM 780 N N . PRO A 1 106 ? 7.111 -9.379 -15.996 1.00 93.62 106 PRO A N 1
ATOM 781 C CA . PRO A 1 106 ? 7.078 -10.823 -16.099 1.00 93.62 106 PRO A CA 1
ATOM 782 C C . PRO A 1 106 ? 6.921 -11.452 -14.709 1.00 93.62 106 PRO A C 1
ATOM 784 O O . PRO A 1 106 ? 7.443 -10.969 -13.707 1.00 93.62 106 PRO A O 1
ATOM 787 N N . ARG A 1 107 ? 6.251 -12.606 -14.645 1.00 91.88 107 ARG A N 1
ATOM 788 C CA . ARG A 1 107 ? 5.992 -13.308 -13.372 1.00 91.88 107 ARG A CA 1
ATOM 789 C C . ARG A 1 107 ? 7.184 -14.104 -12.839 1.00 91.88 107 ARG A C 1
ATOM 791 O O . ARG A 1 107 ? 7.093 -14.695 -11.768 1.00 91.88 107 ARG A O 1
ATOM 798 N N . THR A 1 108 ? 8.273 -14.188 -13.601 1.00 92.69 108 THR A N 1
ATOM 799 C CA . THR A 1 108 ? 9.449 -14.988 -13.244 1.00 92.69 108 THR A CA 1
ATOM 800 C C . THR A 1 108 ? 10.730 -14.226 -13.534 1.00 92.69 108 THR A C 1
ATOM 802 O O . THR A 1 108 ? 10.824 -13.497 -14.517 1.00 92.69 108 THR A O 1
ATOM 805 N N . TYR A 1 109 ? 11.743 -14.454 -12.701 1.00 92.56 109 TYR A N 1
ATOM 806 C CA . TYR A 1 109 ? 13.071 -13.871 -12.872 1.00 92.56 109 TYR A CA 1
ATOM 807 C C . TYR A 1 109 ? 13.731 -14.274 -14.194 1.00 92.56 109 TYR A C 1
ATOM 809 O O . TYR A 1 109 ? 14.347 -13.446 -14.851 1.00 92.56 109 TYR A O 1
ATOM 817 N N . GLY A 1 110 ? 13.571 -15.531 -14.621 1.00 91.19 110 GLY A N 1
ATOM 818 C CA . GLY A 1 110 ? 14.205 -16.033 -15.844 1.00 91.19 110 GLY A CA 1
ATOM 819 C C . GLY A 1 110 ? 13.757 -15.308 -17.116 1.00 91.19 110 GLY A C 1
ATOM 820 O O . GLY A 1 110 ? 14.532 -15.207 -18.064 1.00 91.19 110 GLY A O 1
ATOM 821 N N . ALA A 1 111 ? 12.545 -14.749 -17.122 1.00 92.81 111 ALA A N 1
ATOM 822 C CA . ALA A 1 111 ? 12.041 -13.972 -18.248 1.00 92.81 111 ALA A CA 1
ATOM 823 C C . ALA A 1 111 ? 12.804 -12.649 -18.454 1.00 92.81 111 ALA A C 1
ATOM 825 O O . ALA A 1 111 ? 12.837 -12.148 -19.571 1.00 92.81 111 ALA A O 1
ATOM 826 N N . CYS A 1 112 ? 13.478 -12.118 -17.426 1.00 94.56 112 CYS A N 1
ATOM 827 C CA . CYS A 1 112 ? 14.256 -10.880 -17.525 1.00 94.56 112 CYS A CA 1
ATOM 828 C C . CYS A 1 112 ? 15.607 -11.035 -18.245 1.00 94.56 112 CYS A C 1
ATOM 830 O O . CYS A 1 112 ? 16.269 -10.031 -18.484 1.00 94.56 112 CYS A O 1
ATOM 832 N N . LYS A 1 113 ? 16.043 -12.255 -18.598 1.00 92.56 113 LYS A N 1
ATOM 833 C CA . LYS A 1 113 ? 17.388 -12.521 -19.153 1.00 92.56 113 LYS A CA 1
ATOM 834 C C . LYS A 1 113 ? 17.690 -11.777 -20.464 1.00 92.56 113 LYS A C 1
ATOM 836 O O . LYS A 1 113 ? 18.851 -11.529 -20.761 1.00 92.56 113 LYS A O 1
ATOM 841 N N . HIS A 1 114 ? 16.651 -11.449 -21.225 1.00 91.38 114 HIS A N 1
ATOM 842 C CA . HIS A 1 114 ? 16.734 -10.755 -22.513 1.00 91.38 114 HIS A CA 1
ATOM 843 C C . HIS A 1 114 ? 15.884 -9.482 -22.501 1.00 91.38 114 HIS A C 1
ATOM 845 O O . HIS A 1 114 ? 15.255 -9.144 -23.498 1.00 91.38 114 HIS A O 1
ATOM 851 N N . ALA A 1 115 ? 15.797 -8.813 -21.346 1.00 91.69 115 ALA A N 1
ATOM 852 C CA . ALA A 1 115 ? 14.948 -7.636 -21.191 1.00 91.69 115 ALA A CA 1
ATOM 853 C C . ALA A 1 115 ? 15.352 -6.482 -22.119 1.00 91.69 115 ALA A C 1
ATOM 855 O O . ALA A 1 115 ? 14.476 -5.720 -22.502 1.00 91.69 115 ALA A O 1
ATOM 856 N N . SER A 1 116 ? 16.625 -6.365 -22.516 1.00 90.12 116 SER A N 1
ATOM 857 C CA . SER A 1 116 ? 17.090 -5.381 -23.513 1.00 90.12 116 SER A CA 1
ATOM 858 C C . SER A 1 116 ? 16.559 -5.638 -24.930 1.00 90.12 116 SER A C 1
ATOM 860 O O . SER A 1 116 ? 16.368 -4.705 -25.705 1.00 90.12 116 SER A O 1
ATOM 862 N N . ASP A 1 117 ? 16.237 -6.888 -25.269 1.00 89.88 117 ASP A N 1
ATOM 863 C CA . ASP A 1 117 ? 15.726 -7.252 -26.596 1.00 89.88 117 ASP A CA 1
ATOM 864 C C . ASP A 1 117 ? 14.218 -6.972 -26.747 1.00 89.88 117 ASP A C 1
ATOM 866 O O . ASP A 1 117 ? 13.646 -7.141 -27.830 1.00 89.88 117 ASP A O 1
ATOM 870 N N . TRP A 1 118 ? 13.540 -6.573 -25.664 1.00 89.19 118 TRP A N 1
ATOM 871 C CA . TRP A 1 118 ? 12.095 -6.371 -25.682 1.00 89.19 118 TRP A CA 1
ATOM 872 C C . TRP A 1 118 ? 11.720 -5.160 -26.534 1.00 89.19 118 TRP A C 1
ATOM 874 O O . TRP A 1 118 ? 12.344 -4.102 -26.483 1.00 89.19 118 TRP A O 1
ATOM 884 N N . ARG A 1 119 ? 10.666 -5.317 -27.333 1.00 82.06 119 ARG A N 1
ATOM 885 C CA . ARG A 1 119 ? 10.070 -4.233 -28.118 1.00 82.06 119 ARG A CA 1
ATOM 886 C C . ARG A 1 119 ? 8.711 -3.921 -27.532 1.00 82.06 119 ARG A C 1
ATOM 888 O O . ARG A 1 119 ? 7.688 -4.369 -28.042 1.00 82.06 119 ARG A O 1
ATOM 895 N N . ASP A 1 120 ? 8.746 -3.204 -26.417 1.00 76.56 120 ASP A N 1
ATOM 896 C CA . ASP A 1 120 ? 7.565 -2.952 -25.605 1.00 76.56 120 ASP A CA 1
ATOM 897 C C . ASP A 1 120 ? 6.569 -2.039 -26.334 1.00 76.56 120 ASP A C 1
ATOM 899 O O . ASP A 1 120 ? 5.372 -2.255 -26.234 1.00 76.56 120 ASP A O 1
ATOM 903 N N . GLY A 1 121 ? 7.024 -1.043 -27.103 1.00 75.00 121 GLY A N 1
ATOM 904 C CA . GLY A 1 121 ? 6.137 -0.141 -27.853 1.00 75.00 121 GLY A CA 1
ATOM 905 C C . GLY A 1 121 ? 6.007 -0.454 -29.354 1.00 75.00 121 GLY A C 1
ATOM 906 O O . GLY A 1 121 ? 6.934 -1.018 -29.943 1.00 75.00 121 GLY A O 1
ATOM 907 N N . PRO A 1 122 ? 4.929 0.005 -30.028 1.00 73.00 122 PRO A N 1
ATOM 908 C CA . PRO A 1 122 ? 4.812 -0.040 -31.490 1.00 73.00 122 PRO A CA 1
ATOM 909 C C . PRO A 1 122 ? 5.910 0.791 -32.180 1.00 73.00 122 PRO A C 1
ATOM 911 O O . PRO A 1 122 ? 6.295 0.490 -33.305 1.00 73.00 122 PRO A O 1
ATOM 914 N N . ASP A 1 123 ? 6.484 1.766 -31.467 1.00 78.56 123 ASP A N 1
ATOM 915 C CA . ASP A 1 123 ? 7.647 2.556 -31.892 1.00 78.56 123 ASP A CA 1
ATOM 916 C C . ASP A 1 123 ? 8.979 1.776 -31.804 1.00 78.56 123 ASP A C 1
ATOM 918 O O . ASP A 1 123 ? 10.037 2.315 -32.121 1.00 78.56 123 ASP A O 1
ATOM 922 N N . GLY A 1 124 ? 8.966 0.538 -31.294 1.00 81.56 124 GLY A N 1
ATOM 923 C CA . GLY A 1 124 ? 10.161 -0.281 -31.066 1.00 81.56 124 GLY A CA 1
ATOM 924 C C . GLY A 1 124 ? 10.998 0.124 -29.848 1.00 81.56 124 GLY A C 1
ATOM 925 O O . GLY A 1 124 ? 12.084 -0.419 -29.656 1.00 81.56 124 GLY A O 1
ATOM 926 N N . ARG A 1 125 ? 10.516 1.064 -29.026 1.00 85.56 125 ARG A N 1
ATOM 927 C CA . ARG A 1 125 ? 11.180 1.478 -27.781 1.00 85.56 125 ARG A CA 1
ATOM 928 C C . ARG A 1 125 ? 11.059 0.397 -26.704 1.00 85.56 125 ARG A C 1
ATOM 930 O O . ARG A 1 125 ? 10.014 -0.239 -26.575 1.00 85.56 125 ARG A O 1
ATOM 937 N N . ASN A 1 126 ? 12.119 0.264 -25.916 1.00 89.75 126 ASN A N 1
ATOM 938 C CA . ASN A 1 126 ? 12.222 -0.633 -24.772 1.00 89.75 126 ASN A CA 1
ATOM 939 C C . ASN A 1 126 ? 12.156 0.177 -23.470 1.00 89.75 126 ASN A C 1
ATOM 941 O O . ASN A 1 126 ? 12.877 1.167 -23.313 1.00 89.75 126 ASN A O 1
ATOM 945 N N . PHE A 1 127 ? 11.287 -0.226 -22.542 1.00 91.44 127 PHE A N 1
ATOM 946 C CA . PHE A 1 127 ? 11.101 0.479 -21.276 1.00 91.44 127 PHE A CA 1
ATOM 947 C C . PHE A 1 127 ? 12.358 0.459 -20.402 1.00 91.44 127 PHE A C 1
ATOM 949 O O . PHE A 1 127 ? 12.762 1.493 -19.865 1.00 91.44 127 PHE A O 1
ATOM 956 N N . PHE A 1 128 ? 12.969 -0.714 -20.250 1.00 93.00 128 PHE A N 1
ATOM 957 C CA . PHE A 1 128 ? 14.093 -0.930 -19.348 1.00 93.00 128 PHE A CA 1
ATOM 958 C C . PHE A 1 128 ? 15.368 -0.249 -19.851 1.00 93.00 128 PHE A C 1
ATOM 960 O O . PHE A 1 128 ? 16.078 0.365 -19.054 1.00 93.00 128 PHE A O 1
ATOM 967 N N . ASP A 1 129 ? 15.619 -0.266 -21.159 1.00 91.31 129 ASP A N 1
ATOM 968 C CA . ASP A 1 129 ? 16.745 0.451 -21.763 1.00 91.31 129 ASP A CA 1
ATOM 969 C C . ASP A 1 129 ? 16.608 1.961 -21.595 1.00 91.31 129 ASP A C 1
ATOM 971 O O . ASP A 1 129 ? 17.567 2.635 -21.218 1.00 91.31 129 ASP A O 1
ATOM 975 N N . GLU A 1 130 ? 15.419 2.514 -21.843 1.00 89.62 130 GLU A N 1
ATOM 976 C CA . GLU A 1 130 ? 15.196 3.952 -21.699 1.00 89.62 130 GLU A CA 1
ATOM 977 C C . GLU A 1 130 ? 15.296 4.386 -20.230 1.00 89.62 130 GLU A C 1
ATOM 979 O O . GLU A 1 130 ? 15.846 5.445 -19.906 1.00 89.62 130 GLU A O 1
ATOM 984 N N . ALA A 1 131 ? 14.832 3.528 -19.317 1.00 90.31 131 ALA A N 1
ATOM 985 C CA . ALA A 1 131 ? 14.981 3.730 -17.886 1.00 90.31 131 ALA A CA 1
ATOM 986 C C . ALA A 1 131 ? 16.457 3.784 -17.463 1.00 90.31 131 ALA A C 1
ATOM 988 O O . ALA A 1 131 ? 16.850 4.719 -16.757 1.00 90.31 131 ALA A O 1
ATOM 989 N N . VAL A 1 132 ? 17.280 2.836 -17.916 1.00 91.50 132 VAL A N 1
ATOM 990 C CA . VAL A 1 132 ? 18.716 2.779 -17.596 1.00 91.50 132 VAL A CA 1
ATOM 991 C C . VAL A 1 132 ? 19.482 3.925 -18.265 1.00 91.50 132 VAL A C 1
ATOM 993 O O . VAL A 1 132 ? 20.246 4.620 -17.590 1.00 91.50 132 VAL A O 1
ATOM 996 N N . ARG A 1 133 ? 19.227 4.204 -19.552 1.00 87.44 133 ARG A N 1
ATOM 997 C CA . ARG A 1 133 ? 19.860 5.302 -20.311 1.00 87.44 133 ARG A CA 1
ATOM 998 C C . ARG A 1 133 ? 19.607 6.664 -19.671 1.00 87.44 133 ARG A C 1
ATOM 1000 O O . ARG A 1 133 ? 20.493 7.514 -19.659 1.00 87.44 133 ARG A O 1
ATOM 1007 N N . GLY A 1 134 ? 18.427 6.860 -19.085 1.00 82.19 134 GLY A N 1
ATOM 1008 C CA . GLY A 1 134 ? 18.080 8.082 -18.364 1.00 82.19 134 GLY A CA 1
ATOM 1009 C C . GLY A 1 134 ? 18.870 8.322 -17.069 1.00 82.19 134 GLY A C 1
ATOM 1010 O O . GLY A 1 134 ? 18.623 9.333 -16.414 1.00 82.19 134 GLY A O 1
ATOM 1011 N N . GLY A 1 135 ? 19.754 7.407 -16.642 1.00 79.56 135 GLY A N 1
ATOM 1012 C CA . GLY A 1 135 ? 20.671 7.580 -15.502 1.00 79.56 135 GLY A CA 1
ATOM 1013 C C . GLY A 1 135 ? 20.005 7.674 -14.122 1.00 79.56 135 GLY A C 1
ATOM 1014 O O . GLY A 1 135 ? 20.675 7.861 -13.110 1.00 79.56 135 GLY A O 1
ATOM 1015 N N . ARG A 1 136 ? 18.675 7.537 -14.047 1.00 82.06 136 ARG A N 1
ATOM 1016 C CA . ARG A 1 136 ? 17.887 7.703 -12.811 1.00 82.06 136 ARG A CA 1
ATOM 1017 C C . ARG A 1 136 ? 17.890 6.470 -11.905 1.00 82.06 136 ARG A C 1
ATOM 1019 O O . ARG A 1 136 ? 17.463 6.558 -10.753 1.00 82.06 136 ARG A O 1
ATOM 1026 N N . TRP A 1 137 ? 18.376 5.336 -12.402 1.00 85.94 137 TRP A N 1
ATOM 1027 C CA . TRP A 1 137 ? 18.365 4.043 -11.718 1.00 85.94 137 TRP A CA 1
ATOM 1028 C C . TRP A 1 137 ? 19.774 3.630 -11.290 1.00 85.94 137 TRP A C 1
ATOM 1030 O O . TRP A 1 137 ? 20.358 2.682 -11.804 1.00 85.94 137 TRP A O 1
ATOM 1040 N N . VAL A 1 138 ? 20.323 4.365 -10.318 1.00 81.00 138 VAL A N 1
ATOM 1041 C CA . VAL A 1 138 ? 21.639 4.071 -9.734 1.00 81.00 138 VAL A CA 1
ATOM 1042 C C . VAL A 1 138 ? 21.614 2.676 -9.095 1.00 81.00 138 VAL A C 1
ATOM 1044 O O . VAL A 1 138 ? 20.769 2.408 -8.241 1.00 81.00 138 VAL A O 1
ATOM 1047 N N . GLY A 1 139 ? 22.526 1.801 -9.527 1.00 83.75 139 GLY A N 1
ATOM 1048 C CA . GLY A 1 139 ? 22.630 0.407 -9.074 1.00 83.75 139 GLY A CA 1
ATOM 1049 C C . GLY A 1 139 ? 22.119 -0.645 -10.066 1.00 83.75 139 GLY A C 1
ATOM 1050 O O . GLY A 1 139 ? 22.354 -1.826 -9.839 1.00 83.75 139 GLY A O 1
ATOM 1051 N N . PHE A 1 140 ? 21.487 -0.236 -11.172 1.00 90.81 140 PHE A N 1
ATOM 1052 C CA . PHE A 1 140 ? 21.030 -1.136 -12.236 1.00 90.81 140 PHE A CA 1
ATOM 1053 C C . PHE A 1 140 ? 21.708 -0.760 -13.562 1.00 90.81 140 PHE A C 1
ATOM 1055 O O . PHE A 1 140 ? 21.193 0.088 -14.289 1.00 90.81 140 PHE A O 1
ATOM 1062 N N . PRO A 1 141 ? 22.893 -1.325 -13.864 1.00 87.00 141 PRO A N 1
ATOM 1063 C CA . PRO A 1 141 ? 23.681 -0.916 -15.026 1.00 87.00 141 PRO A CA 1
ATOM 1064 C C . PRO A 1 141 ? 23.104 -1.418 -16.355 1.00 87.00 141 PRO A C 1
ATOM 1066 O O . PRO A 1 141 ? 23.467 -0.888 -17.402 1.00 87.00 141 PRO A O 1
ATOM 1069 N N . ARG A 1 142 ? 22.234 -2.434 -16.328 1.00 93.00 142 ARG A N 1
ATOM 1070 C CA . ARG A 1 142 ? 21.634 -3.047 -17.517 1.00 93.00 142 ARG A CA 1
ATOM 1071 C C . ARG A 1 142 ? 20.124 -3.209 -17.365 1.00 93.00 142 ARG A C 1
ATOM 1073 O O . ARG A 1 142 ? 19.608 -3.262 -16.244 1.00 93.00 142 ARG A O 1
ATOM 1080 N N . ALA A 1 143 ? 19.427 -3.319 -18.495 1.00 93.31 143 ALA A N 1
ATOM 1081 C CA . ALA A 1 143 ? 17.980 -3.514 -18.548 1.00 93.31 143 ALA A CA 1
ATOM 1082 C C . ALA A 1 143 ? 17.534 -4.799 -17.834 1.00 93.31 143 ALA A C 1
ATOM 1084 O O . ALA A 1 143 ? 16.531 -4.791 -17.119 1.00 93.31 143 ALA A O 1
ATOM 1085 N N . GLU A 1 144 ? 18.308 -5.881 -17.958 1.00 94.94 144 GLU A N 1
ATOM 1086 C CA . GLU A 1 144 ? 18.030 -7.157 -17.291 1.00 94.94 144 GLU A CA 1
ATOM 1087 C C . GLU A 1 144 ? 18.078 -7.003 -15.770 1.00 94.94 144 GLU A C 1
ATOM 1089 O O . GLU A 1 144 ? 17.193 -7.490 -15.067 1.00 94.94 144 GLU A O 1
ATOM 1094 N N . ASP A 1 145 ? 19.084 -6.282 -15.263 1.00 94.25 145 ASP A N 1
ATOM 1095 C CA . ASP A 1 145 ? 19.266 -6.059 -13.828 1.00 94.25 145 ASP A CA 1
ATOM 1096 C C . ASP A 1 145 ? 18.094 -5.233 -13.265 1.00 94.25 145 ASP A C 1
ATOM 1098 O O . ASP A 1 145 ? 17.566 -5.545 -12.194 1.00 94.25 145 ASP A O 1
ATOM 1102 N N . LEU A 1 146 ? 17.641 -4.213 -14.008 1.00 94.62 146 LEU A N 1
ATOM 1103 C CA . LEU A 1 146 ? 16.473 -3.412 -13.638 1.00 94.62 146 LEU A CA 1
ATOM 1104 C C . LEU A 1 146 ? 15.186 -4.248 -13.646 1.00 94.62 146 LEU A C 1
ATOM 1106 O O . LEU A 1 146 ? 14.428 -4.198 -12.676 1.00 94.62 146 LEU A O 1
ATOM 1110 N N . CYS A 1 147 ? 14.958 -5.047 -14.694 1.00 95.44 147 CYS A N 1
ATOM 1111 C CA . CYS A 1 147 ? 13.823 -5.969 -14.771 1.00 95.44 147 CYS A CA 1
ATOM 1112 C C . CYS A 1 147 ? 13.806 -6.915 -13.567 1.00 95.44 147 CYS A C 1
ATOM 1114 O O . CYS A 1 147 ? 12.796 -7.011 -12.868 1.00 95.44 147 CYS A O 1
ATOM 1116 N N . HIS A 1 148 ? 14.943 -7.541 -13.250 1.00 95.62 148 HIS A N 1
ATOM 1117 C CA . HIS A 1 148 ? 15.076 -8.405 -12.079 1.00 95.62 148 HIS A CA 1
ATOM 1118 C C . HIS A 1 148 ? 14.734 -7.678 -10.774 1.00 95.62 148 HIS A C 1
ATOM 1120 O O . HIS A 1 148 ? 13.992 -8.222 -9.955 1.00 95.62 148 HIS A O 1
ATOM 1126 N N . GLY A 1 149 ? 15.230 -6.451 -10.587 1.00 93.88 149 GLY A N 1
ATOM 1127 C CA . GLY A 1 149 ? 14.935 -5.640 -9.405 1.00 93.88 149 GLY A CA 1
ATOM 1128 C C . GLY A 1 149 ? 13.447 -5.305 -9.262 1.00 93.88 149 GLY A C 1
ATOM 1129 O O . GLY A 1 149 ? 12.894 -5.395 -8.163 1.00 93.88 149 GLY A O 1
ATOM 1130 N N . MET A 1 150 ? 12.772 -4.976 -10.366 1.00 94.88 150 MET A N 1
ATOM 1131 C CA . MET A 1 150 ? 11.332 -4.693 -10.362 1.00 94.88 150 MET A CA 1
ATOM 1132 C C . MET A 1 150 ? 10.501 -5.955 -10.095 1.00 94.88 150 MET A C 1
ATOM 1134 O O . MET A 1 150 ? 9.581 -5.917 -9.280 1.00 94.88 150 MET A O 1
ATOM 1138 N N . VAL A 1 151 ? 10.860 -7.098 -10.691 1.00 95.81 151 VAL A N 1
ATOM 1139 C CA . VAL A 1 151 ? 10.212 -8.394 -10.411 1.00 95.81 151 VAL A CA 1
ATOM 1140 C C . VAL A 1 151 ? 10.424 -8.815 -8.957 1.00 95.81 151 VAL A C 1
ATOM 1142 O O . VAL A 1 151 ? 9.503 -9.327 -8.321 1.00 95.81 151 VAL A O 1
ATOM 1145 N N . GLN A 1 152 ? 11.608 -8.561 -8.395 1.00 93.88 152 GLN A N 1
ATOM 1146 C CA . GLN A 1 152 ? 11.888 -8.827 -6.986 1.00 93.88 152 GLN A CA 1
ATOM 1147 C C . GLN A 1 152 ? 10.995 -7.979 -6.078 1.00 93.88 152 GLN A C 1
ATOM 1149 O O . GLN A 1 152 ? 10.410 -8.500 -5.128 1.00 93.88 152 GLN A O 1
ATOM 1154 N N . HIS A 1 153 ? 10.854 -6.685 -6.376 1.00 93.69 153 HIS A N 1
ATOM 1155 C CA . HIS A 1 153 ? 9.952 -5.801 -5.643 1.00 93.69 153 HIS A CA 1
ATOM 1156 C C . HIS A 1 153 ? 8.495 -6.279 -5.711 1.00 93.69 153 HIS A C 1
ATOM 1158 O O . HIS A 1 153 ? 7.834 -6.391 -4.676 1.00 93.69 153 HIS A O 1
ATOM 1164 N N . TRP A 1 154 ? 8.024 -6.636 -6.905 1.00 95.44 154 TRP A N 1
ATOM 1165 C CA . TRP A 1 154 ? 6.687 -7.184 -7.125 1.00 95.44 154 TRP A CA 1
ATOM 1166 C C . TRP A 1 154 ? 6.452 -8.479 -6.329 1.00 95.44 154 TRP A C 1
ATOM 1168 O O . TRP A 1 154 ? 5.437 -8.620 -5.642 1.00 95.44 154 TRP A O 1
ATOM 1178 N N . ALA A 1 155 ? 7.427 -9.395 -6.324 1.00 94.12 155 ALA A N 1
ATOM 1179 C CA . ALA A 1 155 ? 7.368 -10.630 -5.545 1.00 94.12 155 ALA A CA 1
ATOM 1180 C C . ALA A 1 155 ? 7.299 -10.363 -4.029 1.00 94.12 155 ALA A C 1
ATOM 1182 O O . ALA A 1 155 ? 6.507 -10.995 -3.324 1.00 94.12 155 ALA A O 1
ATOM 1183 N N . PHE A 1 156 ? 8.064 -9.390 -3.520 1.00 92.69 156 PHE A N 1
ATOM 1184 C CA . PHE A 1 156 ? 7.941 -8.943 -2.128 1.00 92.69 156 PHE A CA 1
ATOM 1185 C C . PHE A 1 156 ? 6.557 -8.369 -1.830 1.00 92.69 156 PHE A C 1
ATOM 1187 O O . PHE A 1 156 ? 5.997 -8.656 -0.771 1.00 92.69 156 PHE A O 1
ATOM 1194 N N . CYS A 1 157 ? 5.980 -7.600 -2.755 1.00 94.88 157 CYS A N 1
ATOM 1195 C CA . CYS A 1 157 ? 4.638 -7.055 -2.586 1.00 94.88 157 CYS A CA 1
ATOM 1196 C C . CYS A 1 157 ? 3.584 -8.167 -2.482 1.00 94.88 157 CYS A C 1
ATOM 1198 O O . CYS A 1 157 ? 2.716 -8.103 -1.609 1.00 94.88 157 CYS A O 1
ATOM 1200 N N . ILE A 1 158 ? 3.690 -9.231 -3.285 1.00 95.31 158 ILE A N 1
ATOM 1201 C CA . ILE A 1 158 ? 2.823 -10.415 -3.162 1.00 95.31 158 ILE A CA 1
ATOM 1202 C C . ILE A 1 158 ? 2.986 -11.077 -1.793 1.00 95.31 158 ILE A C 1
ATOM 1204 O O . ILE A 1 158 ? 1.990 -11.341 -1.117 1.00 95.31 158 ILE A O 1
ATOM 1208 N N . ALA A 1 159 ? 4.226 -11.321 -1.361 1.00 94.06 159 ALA A N 1
ATOM 1209 C CA . ALA A 1 159 ? 4.495 -11.962 -0.076 1.00 94.06 159 ALA A CA 1
ATOM 1210 C C . ALA A 1 159 ? 3.892 -11.164 1.092 1.00 94.06 159 ALA A C 1
ATOM 1212 O O . ALA A 1 159 ? 3.187 -11.726 1.931 1.00 94.06 159 ALA A O 1
ATOM 1213 N N . VAL A 1 160 ? 4.096 -9.841 1.102 1.00 94.25 160 VAL A N 1
ATOM 1214 C CA . VAL A 1 160 ? 3.480 -8.934 2.080 1.00 94.25 160 VAL A CA 1
ATOM 1215 C C . VAL A 1 160 ? 1.960 -9.034 2.023 1.00 94.25 160 VAL A C 1
ATOM 1217 O O . VAL A 1 160 ? 1.333 -9.200 3.063 1.00 94.25 160 VAL A O 1
ATOM 1220 N N . THR A 1 161 ? 1.368 -8.980 0.830 1.00 95.88 161 THR A N 1
ATOM 1221 C CA . THR A 1 161 ? -0.089 -9.025 0.641 1.00 95.88 161 THR A CA 1
ATOM 1222 C C . THR A 1 161 ? -0.701 -10.293 1.235 1.00 95.88 161 THR A C 1
ATOM 1224 O O . THR A 1 161 ? -1.711 -10.217 1.931 1.00 95.88 161 THR A O 1
ATOM 1227 N N . ILE A 1 162 ? -0.077 -11.455 1.020 1.00 94.88 162 ILE A N 1
ATOM 1228 C CA . ILE A 1 162 ? -0.554 -12.735 1.564 1.00 94.88 162 ILE A CA 1
ATOM 1229 C C . ILE A 1 162 ? -0.504 -12.720 3.094 1.00 94.88 162 ILE A C 1
ATOM 1231 O O . ILE A 1 162 ? -1.503 -13.018 3.748 1.00 94.88 162 ILE A O 1
ATOM 1235 N N . ILE A 1 163 ? 0.640 -12.346 3.674 1.00 92.62 163 ILE A N 1
ATOM 1236 C CA . ILE A 1 163 ? 0.822 -12.366 5.131 1.00 92.62 163 ILE A CA 1
ATOM 1237 C C . ILE A 1 163 ? -0.109 -11.344 5.805 1.00 92.62 163 ILE A C 1
ATOM 1239 O O . ILE A 1 163 ? -0.749 -11.655 6.813 1.00 92.62 163 ILE A O 1
ATOM 1243 N N . TYR A 1 164 ? -0.242 -10.145 5.229 1.00 90.62 164 TYR A N 1
ATOM 1244 C CA . TYR A 1 164 ? -1.139 -9.107 5.740 1.00 90.62 164 TYR A CA 1
ATOM 1245 C C . TYR A 1 164 ? -2.612 -9.504 5.610 1.00 90.62 164 TYR A C 1
ATOM 1247 O O . TYR A 1 164 ? -3.385 -9.294 6.545 1.00 90.62 164 TYR A O 1
ATOM 1255 N N . GLY A 1 165 ? -2.988 -10.155 4.506 1.00 94.50 165 GLY A N 1
ATOM 1256 C CA . GLY A 1 165 ? -4.330 -10.694 4.307 1.00 94.50 165 GLY A CA 1
ATOM 1257 C C . GLY A 1 165 ? -4.692 -11.752 5.347 1.00 94.50 165 GLY A C 1
ATOM 1258 O O . GLY A 1 165 ? -5.775 -11.697 5.931 1.00 94.50 165 GLY A O 1
ATOM 1259 N N . ILE A 1 166 ? -3.767 -12.670 5.651 1.00 93.06 166 ILE A N 1
ATOM 1260 C CA . ILE A 1 166 ? -3.945 -13.667 6.718 1.00 93.06 166 ILE A CA 1
ATOM 1261 C C . ILE A 1 166 ? -4.123 -12.971 8.074 1.00 93.06 166 ILE A C 1
ATOM 1263 O O . ILE A 1 166 ? -5.073 -13.282 8.793 1.00 93.06 166 ILE A O 1
ATOM 1267 N N . SER A 1 167 ? -3.267 -11.995 8.400 1.00 92.50 167 SER A N 1
ATOM 1268 C CA . SER A 1 167 ? -3.374 -11.203 9.635 1.00 92.50 167 SER A CA 1
ATOM 1269 C C . SER A 1 167 ? -4.734 -10.509 9.757 1.00 92.50 167 SER A C 1
ATOM 1271 O O . SER A 1 167 ? -5.396 -10.620 10.790 1.00 92.50 167 SER A O 1
ATOM 1273 N N . GLY A 1 168 ? -5.185 -9.834 8.695 1.00 93.81 168 GLY A N 1
ATOM 1274 C CA . GLY A 1 168 ? -6.468 -9.133 8.671 1.00 93.81 168 GLY A CA 1
ATOM 1275 C C . GLY A 1 168 ? -7.655 -10.073 8.865 1.00 93.81 168 GLY A C 1
ATOM 1276 O O . GLY A 1 168 ? -8.514 -9.823 9.713 1.00 93.81 168 GLY A O 1
ATOM 1277 N N . CYS A 1 169 ? -7.662 -11.207 8.157 1.00 93.81 169 CYS A N 1
ATOM 1278 C CA . CYS A 1 169 ? -8.672 -12.255 8.315 1.00 93.81 169 CYS A CA 1
ATOM 1279 C C . CYS A 1 169 ? -8.701 -12.827 9.739 1.00 93.81 169 CYS A C 1
ATOM 1281 O O . CYS A 1 169 ? -9.780 -12.986 10.312 1.00 93.81 169 CYS A O 1
ATOM 1283 N N . MET A 1 170 ? -7.535 -13.116 10.329 1.00 91.69 170 MET A N 1
ATOM 1284 C CA . MET A 1 170 ? -7.437 -13.635 11.696 1.00 91.69 170 MET A CA 1
ATOM 1285 C C . MET A 1 170 ? -7.950 -12.622 12.723 1.00 91.69 170 MET A C 1
ATOM 1287 O O . MET A 1 170 ? -8.799 -12.975 13.541 1.00 91.69 170 MET A O 1
ATOM 1291 N N . ASN A 1 171 ? -7.504 -11.365 12.653 1.00 92.44 171 ASN A N 1
ATOM 1292 C CA . ASN A 1 171 ? -7.936 -10.294 13.557 1.00 92.44 171 ASN A CA 1
ATOM 1293 C C . ASN A 1 171 ? -9.439 -10.043 13.480 1.00 92.44 171 ASN A C 1
ATOM 1295 O O . ASN A 1 171 ? -10.113 -9.925 14.507 1.00 92.44 171 ASN A O 1
ATOM 1299 N N . LEU A 1 172 ? -9.980 -10.028 12.260 1.00 92.94 172 LEU A N 1
ATOM 1300 C CA . LEU A 1 172 ? -11.410 -9.887 12.038 1.00 92.94 172 LEU A CA 1
ATOM 1301 C C . LEU A 1 172 ? -12.178 -11.070 12.642 1.00 92.94 172 LEU A C 1
ATOM 1303 O O . LEU A 1 172 ? -13.126 -10.866 13.398 1.00 92.94 172 LEU A O 1
ATOM 1307 N N . ALA A 1 173 ? -11.755 -12.305 12.364 1.00 89.94 173 ALA A N 1
ATOM 1308 C CA . ALA A 1 173 ? -12.427 -13.500 12.863 1.00 89.94 173 ALA A CA 1
ATOM 1309 C C . ALA A 1 173 ? -12.391 -13.600 14.396 1.00 89.94 173 ALA A C 1
ATOM 1311 O O . ALA A 1 173 ? -13.419 -13.881 15.013 1.00 89.94 173 ALA A O 1
ATOM 1312 N N . ILE A 1 174 ? -11.232 -13.359 15.014 1.00 90.25 174 ILE A N 1
ATOM 1313 C CA . ILE A 1 174 ? -11.054 -13.409 16.470 1.00 90.25 174 ILE A CA 1
ATOM 1314 C C . ILE A 1 174 ? -11.890 -12.315 17.142 1.00 90.25 174 ILE A C 1
ATOM 1316 O O . ILE A 1 174 ? -12.710 -12.624 18.008 1.00 90.25 174 ILE A O 1
ATOM 1320 N N . GLY A 1 175 ? -11.774 -11.063 16.687 1.00 88.81 175 GLY A N 1
ATOM 1321 C CA . GLY A 1 175 ? -12.516 -9.947 17.273 1.00 88.81 175 GLY A CA 1
ATOM 1322 C C . GLY A 1 175 ? -14.037 -10.118 17.168 1.00 88.81 175 GLY A C 1
ATOM 1323 O O . GLY A 1 175 ? -14.768 -9.876 18.128 1.00 88.81 175 GLY A O 1
ATOM 1324 N N . LEU A 1 176 ? -14.540 -10.619 16.033 1.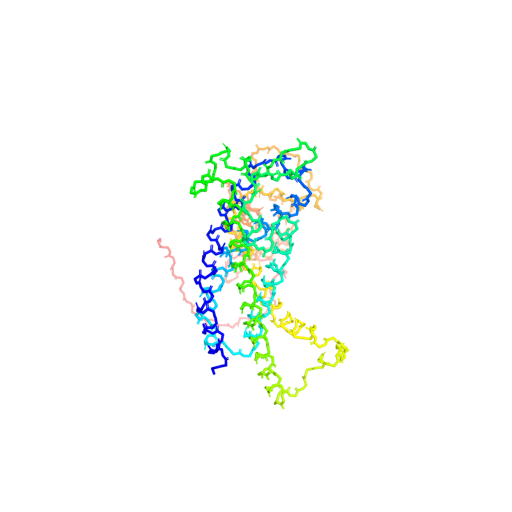00 86.50 176 LEU A N 1
ATOM 1325 C CA . LEU A 1 176 ? -15.972 -10.896 15.861 1.00 86.50 176 LEU A CA 1
ATOM 1326 C C . LEU A 1 176 ? -16.467 -12.072 16.702 1.00 86.50 176 LEU A C 1
ATOM 1328 O O . LEU A 1 176 ? -17.616 -12.041 17.155 1.00 86.50 176 LEU A O 1
ATOM 1332 N N . ARG A 1 177 ? -15.638 -13.107 16.893 1.00 86.88 177 ARG A N 1
ATOM 1333 C CA . ARG A 1 177 ? -15.965 -14.254 17.754 1.00 86.88 177 ARG A CA 1
ATOM 1334 C C . ARG A 1 177 ? -16.135 -13.816 19.201 1.00 86.88 177 ARG A C 1
ATOM 1336 O O . ARG A 1 177 ? -17.088 -14.248 19.843 1.00 86.88 177 ARG A O 1
ATOM 1343 N N . GLU A 1 178 ? -15.278 -12.928 19.691 1.00 84.81 178 GLU A N 1
ATOM 1344 C CA . GLU A 1 178 ? -15.387 -12.382 21.046 1.00 84.81 178 GLU A CA 1
ATOM 1345 C C . GLU A 1 178 ? -16.639 -11.519 21.221 1.00 84.81 178 GLU A C 1
ATOM 1347 O O . GLU A 1 178 ? -17.368 -11.691 22.197 1.00 84.81 178 GLU A O 1
ATOM 1352 N N . VAL A 1 179 ? -16.960 -10.668 20.239 1.00 82.44 179 VAL A N 1
ATOM 1353 C CA . VAL A 1 179 ? -18.198 -9.869 20.257 1.00 82.44 179 VAL A CA 1
ATOM 1354 C C . VAL A 1 179 ? -19.441 -10.767 20.234 1.00 82.44 179 VAL A C 1
ATOM 1356 O O . VAL A 1 179 ? -20.375 -10.538 21.001 1.00 82.44 179 VAL A O 1
ATOM 1359 N N . HIS A 1 180 ? -19.459 -11.825 19.416 1.00 76.50 180 HIS A N 1
ATOM 1360 C CA . HIS A 1 180 ? -20.567 -12.790 19.401 1.00 76.50 180 HIS A CA 1
ATOM 1361 C C . HIS A 1 180 ? -20.658 -13.613 20.693 1.00 76.50 180 HIS A C 1
ATOM 1363 O O . HIS A 1 180 ? -21.761 -13.911 21.152 1.00 76.50 180 HIS A O 1
ATOM 1369 N N . GLY A 1 181 ? -19.521 -13.984 21.287 1.00 72.50 181 GLY A N 1
ATOM 1370 C CA . GLY A 1 181 ? -19.465 -14.678 22.573 1.00 72.50 181 GLY A CA 1
ATOM 1371 C C . GLY A 1 181 ? -20.015 -13.817 23.712 1.00 72.50 181 GLY A C 1
ATOM 1372 O O . GLY A 1 181 ? -20.842 -14.285 24.492 1.00 72.50 181 GLY A O 1
ATOM 1373 N N . ALA A 1 182 ? -19.638 -12.536 23.749 1.00 63.03 182 ALA A N 1
ATOM 1374 C CA . ALA A 1 182 ? -20.165 -11.553 24.694 1.00 63.03 182 ALA A CA 1
ATOM 1375 C C . ALA A 1 182 ? -21.656 -11.243 24.447 1.00 63.03 182 ALA A C 1
ATOM 1377 O O . ALA A 1 182 ? -22.434 -11.100 25.392 1.00 63.03 182 ALA A O 1
ATOM 1378 N N . GLY A 1 183 ? -22.086 -11.229 23.181 1.00 51.88 183 GLY A N 1
ATOM 1379 C CA . GLY A 1 183 ? -23.477 -11.034 22.764 1.00 51.88 183 GLY A CA 1
ATOM 1380 C C . GLY A 1 183 ? -24.447 -12.136 23.208 1.00 51.88 183 GLY A C 1
ATOM 1381 O O . GLY A 1 183 ? -25.647 -11.891 23.255 1.00 51.88 183 GLY A O 1
ATOM 1382 N N . ARG A 1 184 ? -23.970 -13.322 23.627 1.00 50.28 184 ARG A N 1
ATOM 1383 C CA . ARG A 1 184 ? -24.833 -14.321 24.294 1.00 50.28 184 ARG A CA 1
ATOM 1384 C C . ARG A 1 184 ? -25.204 -13.943 25.735 1.00 50.28 184 ARG A C 1
ATOM 1386 O O . ARG A 1 184 ? -26.134 -14.529 26.274 1.00 50.28 184 ARG A O 1
ATOM 1393 N N . ARG A 1 185 ? -24.520 -12.967 26.352 1.00 43.84 185 ARG A N 1
ATOM 1394 C CA . ARG A 1 185 ? -24.926 -12.352 27.634 1.00 43.84 185 ARG A CA 1
ATOM 1395 C C . ARG A 1 185 ? -25.668 -11.027 27.451 1.00 43.84 185 ARG A C 1
ATOM 1397 O O . ARG A 1 185 ? -26.496 -10.691 28.289 1.00 43.84 185 ARG A O 1
ATOM 1404 N N . PHE A 1 186 ? -25.423 -10.300 26.361 1.00 39.31 186 PHE A N 1
ATOM 1405 C CA . PHE A 1 186 ? -26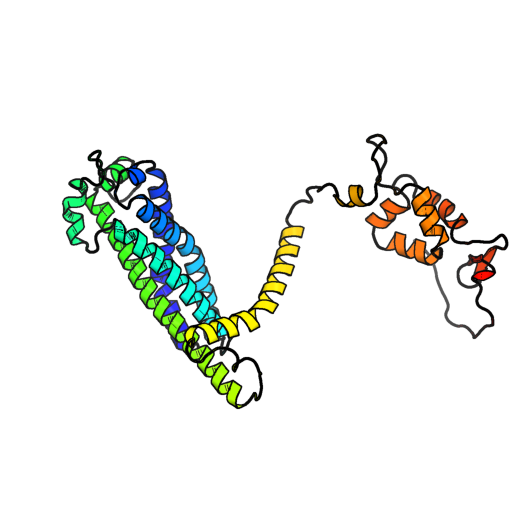.115 -9.045 26.057 1.00 39.31 186 PHE A CA 1
ATOM 1406 C C . PHE A 1 186 ? -27.265 -9.289 25.072 1.00 39.31 186 PHE A C 1
ATOM 1408 O O . PHE A 1 186 ? -27.164 -9.070 23.865 1.00 39.31 186 PHE A O 1
ATOM 1415 N N . SER A 1 187 ? -28.359 -9.809 25.629 1.00 44.28 187 SER A N 1
ATOM 1416 C CA . SER A 1 187 ? -29.669 -9.884 24.986 1.00 44.28 187 SER A CA 1
ATOM 1417 C C . SER A 1 187 ? -30.026 -8.560 24.294 1.00 44.28 187 SER A C 1
ATOM 1419 O O . SER A 1 187 ? -29.849 -7.484 24.860 1.00 44.28 187 SER A O 1
ATOM 1421 N N . SER A 1 188 ? -30.603 -8.669 23.094 1.00 47.72 188 SER A N 1
ATOM 1422 C CA . SER A 1 188 ? -31.362 -7.613 22.416 1.00 47.72 188 SER A CA 1
ATOM 1423 C C . SER A 1 188 ? -30.562 -6.396 21.911 1.00 47.72 188 SER A C 1
ATOM 1425 O O . SER A 1 188 ? -30.609 -5.302 22.471 1.00 47.72 188 SER A O 1
ATOM 1427 N N . THR A 1 189 ? -29.987 -6.509 20.709 1.00 45.25 189 THR A N 1
ATOM 1428 C CA . THR A 1 189 ? -30.020 -5.375 19.767 1.00 45.25 189 THR A CA 1
ATOM 1429 C C . THR A 1 189 ? -30.702 -5.791 18.465 1.00 45.25 189 THR A C 1
ATOM 1431 O O . THR A 1 189 ? -30.238 -6.638 17.707 1.00 45.25 189 THR A O 1
ATOM 1434 N N . TRP A 1 190 ? -31.851 -5.161 18.229 1.00 46.06 190 TRP A N 1
ATOM 1435 C CA . TRP A 1 190 ? -32.868 -5.408 17.199 1.00 46.06 190 TRP A CA 1
ATOM 1436 C C . TRP A 1 190 ? -32.370 -5.467 15.735 1.00 46.06 190 TRP A C 1
ATOM 1438 O O . TRP A 1 190 ? -33.110 -5.879 14.851 1.00 46.06 190 TRP A O 1
ATOM 1448 N N . VAL A 1 191 ? -31.120 -5.081 15.453 1.00 49.56 191 VAL A N 1
ATOM 1449 C CA . VAL A 1 191 ? -30.625 -4.812 14.087 1.00 49.56 191 VAL A CA 1
ATOM 1450 C C . VAL A 1 191 ? -29.781 -5.949 13.499 1.00 49.56 191 VAL A C 1
ATOM 1452 O O . VAL A 1 191 ? -29.669 -6.054 12.280 1.00 49.56 191 VAL A O 1
ATOM 1455 N N . ALA A 1 192 ? -29.273 -6.883 14.314 1.00 47.12 192 ALA A N 1
ATOM 1456 C CA . ALA A 1 192 ? -28.639 -8.103 13.789 1.00 47.12 192 ALA A CA 1
ATOM 1457 C C . ALA A 1 192 ? -29.622 -8.980 12.975 1.00 47.12 192 ALA A C 1
ATOM 1459 O O . ALA A 1 192 ? -29.198 -9.832 12.195 1.00 47.12 192 ALA A O 1
ATOM 1460 N N . ARG A 1 193 ? -30.934 -8.735 13.119 1.00 49.22 193 ARG A N 1
ATOM 1461 C CA . ARG A 1 193 ? -32.015 -9.361 12.344 1.00 49.22 193 ARG A CA 1
ATOM 1462 C C . ARG A 1 193 ? -32.270 -8.730 10.970 1.00 49.22 193 ARG A C 1
ATOM 1464 O O . ARG A 1 193 ? -32.948 -9.358 10.169 1.00 49.22 193 ARG A O 1
ATOM 1471 N N . SER A 1 194 ? -31.754 -7.533 10.683 1.00 52.50 194 SER A N 1
ATOM 1472 C CA . SER A 1 194 ? -32.133 -6.766 9.480 1.00 52.50 194 SER A CA 1
ATOM 1473 C C . SER A 1 194 ? -31.217 -6.978 8.270 1.00 52.50 194 SER A C 1
ATOM 1475 O O . SER A 1 194 ? -31.538 -6.503 7.187 1.00 52.50 194 SER A O 1
ATOM 1477 N N . ILE A 1 195 ? -30.083 -7.668 8.427 1.00 53.31 195 ILE A N 1
ATOM 1478 C CA . ILE A 1 195 ? -29.204 -8.018 7.301 1.00 53.31 195 ILE A CA 1
ATOM 1479 C C . ILE A 1 195 ? -29.531 -9.460 6.891 1.00 53.31 195 ILE A C 1
ATOM 1481 O O . ILE A 1 195 ? -29.418 -10.335 7.758 1.00 53.31 195 ILE A O 1
ATOM 1485 N N . PRO A 1 196 ? -29.912 -9.731 5.627 1.00 55.25 196 PRO A N 1
ATOM 1486 C CA . PRO A 1 196 ? -30.186 -11.081 5.142 1.00 55.25 196 PRO A CA 1
ATOM 1487 C C . PRO A 1 196 ? -29.026 -12.031 5.468 1.00 55.25 196 PRO A C 1
ATOM 1489 O O . PRO A 1 196 ? -27.868 -11.594 5.465 1.00 55.25 196 PRO A O 1
ATOM 1492 N N . PRO A 1 197 ? -29.299 -13.313 5.764 1.00 55.72 197 PRO A N 1
ATOM 1493 C CA . PRO A 1 197 ? -28.252 -14.287 6.045 1.00 55.72 197 PRO A CA 1
ATOM 1494 C C . PRO A 1 197 ? -27.234 -14.370 4.903 1.00 55.72 197 PRO A C 1
ATOM 1496 O O . PRO A 1 197 ? -26.066 -14.552 5.184 1.00 55.72 197 PRO A O 1
ATOM 1499 N N . ASP A 1 198 ? -27.602 -14.109 3.652 1.00 55.09 198 ASP A N 1
ATOM 1500 C CA . ASP A 1 198 ? -26.698 -14.296 2.506 1.00 55.09 198 ASP A CA 1
ATOM 1501 C C . ASP A 1 198 ? -25.481 -13.345 2.477 1.00 55.09 198 ASP A C 1
ATOM 1503 O O . ASP A 1 198 ? -24.483 -13.629 1.820 1.00 55.09 198 ASP A O 1
ATOM 1507 N N . PHE A 1 199 ? -25.491 -12.255 3.255 1.00 57.16 199 PHE A N 1
ATOM 1508 C CA . PHE A 1 199 ? -24.396 -11.277 3.325 1.00 57.16 199 PHE A CA 1
ATOM 1509 C C . PHE A 1 199 ? -23.588 -11.360 4.632 1.00 57.16 199 PHE A C 1
ATOM 1511 O O . PHE A 1 199 ? -23.312 -10.348 5.287 1.00 57.16 199 PHE A O 1
ATOM 1518 N N . TRP A 1 200 ? -23.158 -12.569 5.013 1.00 53.78 200 TRP A N 1
ATOM 1519 C CA . TRP A 1 200 ? -22.306 -12.804 6.193 1.00 53.78 200 TRP A CA 1
ATOM 1520 C C . TRP A 1 200 ? -21.034 -11.939 6.220 1.00 53.78 200 TRP A C 1
ATOM 1522 O O . TRP A 1 200 ? -20.589 -11.553 7.298 1.00 53.78 200 TRP A O 1
ATOM 1532 N N . VAL A 1 201 ? -20.488 -11.578 5.053 1.00 55.38 201 VAL A N 1
ATOM 1533 C CA . VAL A 1 201 ? -19.266 -10.759 4.926 1.00 55.38 201 VAL A CA 1
ATOM 1534 C C . VAL A 1 201 ? -19.514 -9.272 5.227 1.00 55.38 201 VAL A C 1
ATOM 1536 O O . VAL A 1 201 ? -18.629 -8.593 5.742 1.00 55.38 201 VAL A O 1
ATOM 1539 N N . LEU A 1 202 ? -20.725 -8.754 4.983 1.00 61.16 202 LEU A N 1
ATOM 1540 C CA . LEU A 1 202 ? -21.055 -7.336 5.211 1.00 61.16 202 LEU A CA 1
ATOM 1541 C C . LEU A 1 202 ? -21.533 -7.046 6.638 1.00 61.16 202 LEU A C 1
ATOM 1543 O O . LEU A 1 202 ? -21.410 -5.918 7.109 1.00 61.16 202 LEU A O 1
ATOM 1547 N N . ARG A 1 203 ? -22.049 -8.048 7.358 1.00 63.56 203 ARG A N 1
ATOM 1548 C CA . ARG A 1 203 ? -22.439 -7.918 8.774 1.00 63.56 203 ARG A CA 1
ATOM 1549 C C . ARG A 1 203 ? -21.331 -7.365 9.680 1.00 63.56 203 ARG A C 1
ATOM 1551 O O . ARG A 1 203 ? -21.620 -6.439 10.440 1.00 63.56 203 ARG A O 1
ATOM 1558 N N . PRO A 1 204 ? -20.086 -7.870 9.632 1.00 58.78 204 PRO A N 1
ATOM 1559 C CA . PRO A 1 204 ? -19.024 -7.336 10.471 1.00 58.78 204 PRO A CA 1
ATOM 1560 C C . PRO A 1 204 ? -18.606 -5.923 10.075 1.00 58.78 204 PRO A C 1
ATOM 1562 O O . PRO A 1 204 ? -18.385 -5.110 10.966 1.00 58.78 204 PRO A O 1
ATOM 1565 N N . LEU A 1 205 ? -18.592 -5.609 8.773 1.00 63.59 205 LEU A N 1
ATOM 1566 C CA . LEU A 1 205 ? -18.369 -4.253 8.262 1.00 63.59 205 LEU A CA 1
ATOM 1567 C C . LEU A 1 205 ? -19.437 -3.282 8.788 1.00 63.59 205 LEU A C 1
ATOM 1569 O O . LEU A 1 205 ? -19.121 -2.189 9.242 1.00 63.59 205 LEU A O 1
ATOM 1573 N N . ALA A 1 206 ? -20.708 -3.686 8.767 1.00 67.25 206 ALA A N 1
ATOM 1574 C CA . ALA A 1 206 ? -21.816 -2.868 9.250 1.00 67.25 206 ALA A CA 1
ATOM 1575 C C . ALA A 1 206 ? -21.763 -2.651 10.774 1.00 67.25 206 ALA A C 1
ATOM 1577 O O . ALA A 1 206 ? -22.035 -1.548 11.250 1.00 67.25 206 ALA A O 1
ATOM 1578 N N . LEU A 1 207 ? -21.387 -3.681 11.541 1.00 66.75 207 LEU A N 1
ATOM 1579 C CA . LEU A 1 207 ? -21.215 -3.595 12.994 1.00 66.75 207 LEU A CA 1
ATOM 1580 C C . LEU A 1 207 ? -20.058 -2.664 13.375 1.00 66.75 207 LEU A C 1
ATOM 1582 O O . LEU A 1 207 ? -20.259 -1.750 14.175 1.00 66.75 207 LEU A O 1
ATOM 1586 N N . THR A 1 208 ? -18.874 -2.838 12.780 1.00 62.75 208 THR A N 1
ATOM 1587 C CA . THR A 1 208 ? -17.724 -1.958 13.043 1.00 62.75 208 THR A CA 1
ATOM 1588 C C . THR A 1 208 ? -18.016 -0.533 12.593 1.00 62.75 208 THR A C 1
ATOM 1590 O O . THR A 1 208 ? -17.852 0.391 13.385 1.00 62.75 208 THR A O 1
ATOM 1593 N N . MET A 1 209 ? -18.560 -0.332 11.389 1.00 65.19 209 MET A N 1
ATOM 1594 C CA . MET A 1 209 ? -18.924 1.001 10.899 1.00 65.19 209 MET A CA 1
ATOM 1595 C C . MET A 1 209 ? -19.928 1.692 11.816 1.00 65.19 209 MET A C 1
ATOM 1597 O O . MET A 1 209 ? -19.751 2.869 12.099 1.00 65.19 209 MET A O 1
ATOM 1601 N N . ARG A 1 210 ? -20.940 0.996 12.347 1.00 66.31 210 ARG A N 1
ATOM 1602 C CA . ARG A 1 210 ? -21.930 1.604 13.252 1.00 66.31 210 ARG A CA 1
ATOM 1603 C C . ARG A 1 210 ? -21.330 2.042 14.586 1.00 66.31 210 ARG A C 1
ATOM 1605 O O . ARG A 1 210 ? -21.715 3.089 15.100 1.00 66.31 210 ARG A O 1
ATOM 1612 N N . HIS A 1 211 ? -20.412 1.262 15.145 1.00 64.94 211 HIS A N 1
ATOM 1613 C CA . HIS A 1 211 ? -19.761 1.595 16.411 1.00 64.94 211 HIS A CA 1
ATOM 1614 C C . HIS A 1 211 ? -18.625 2.614 16.243 1.00 64.94 211 HIS A C 1
ATOM 1616 O O . HIS A 1 211 ? -18.394 3.422 17.140 1.00 64.94 211 HIS A O 1
ATOM 1622 N N . CYS A 1 212 ? -17.962 2.638 15.086 1.00 60.38 212 CYS A N 1
ATOM 1623 C CA . CYS A 1 212 ? -16.905 3.595 14.776 1.00 60.38 212 CYS A CA 1
ATOM 1624 C C . CYS A 1 212 ? -17.436 4.919 14.202 1.00 60.38 212 CYS A C 1
ATOM 1626 O O . CYS A 1 212 ? -16.781 5.939 14.388 1.00 60.38 212 CYS A O 1
ATOM 1628 N N . LEU A 1 213 ? -18.611 4.958 13.552 1.00 70.88 213 LEU A N 1
ATOM 1629 C CA . LEU A 1 213 ? -19.179 6.179 12.949 1.00 70.88 213 LEU A CA 1
ATOM 1630 C C . LEU A 1 213 ? -19.297 7.355 13.931 1.00 70.88 213 LEU A C 1
ATOM 1632 O O . LEU A 1 213 ? -18.923 8.467 13.555 1.00 70.88 213 LEU A O 1
ATOM 1636 N N . PRO A 1 214 ? -19.814 7.168 15.163 1.00 69.75 214 PRO A N 1
ATOM 1637 C CA . PRO A 1 214 ? -19.907 8.247 16.140 1.00 69.75 214 PRO A CA 1
ATOM 1638 C C . PRO A 1 214 ? -18.522 8.788 16.501 1.00 69.75 214 PRO A C 1
ATOM 1640 O O . PRO A 1 214 ? -18.310 10.000 16.472 1.00 69.75 214 PRO A O 1
ATOM 1643 N N . SER A 1 215 ? -17.563 7.890 16.744 1.00 69.88 215 SER A N 1
ATOM 1644 C CA . SER A 1 215 ? -16.177 8.232 17.068 1.00 69.88 215 SER A CA 1
ATOM 1645 C C . SER A 1 215 ? -15.486 8.950 15.910 1.00 69.88 215 SER A C 1
ATOM 1647 O O . SER A 1 215 ? -14.843 9.969 16.132 1.00 69.88 215 SER A O 1
ATOM 1649 N N . LEU A 1 216 ? -15.682 8.497 14.668 1.00 67.88 216 LEU A N 1
ATOM 1650 C CA . LEU A 1 216 ? -15.152 9.131 13.456 1.00 67.88 216 LEU A CA 1
ATOM 1651 C C . LEU A 1 216 ? -15.763 10.515 13.217 1.00 67.88 216 LEU A C 1
ATOM 1653 O O . LEU A 1 216 ? -15.038 11.443 12.874 1.00 67.88 216 LEU A O 1
ATOM 1657 N N . ARG A 1 217 ? -17.073 10.694 13.443 1.00 73.62 217 ARG A N 1
ATOM 1658 C CA . ARG A 1 217 ? -17.726 12.016 13.376 1.00 73.62 217 ARG A CA 1
ATOM 1659 C C . ARG A 1 217 ? -17.159 12.969 14.419 1.00 73.62 217 ARG A C 1
ATOM 1661 O O . ARG A 1 217 ? -16.952 14.145 14.122 1.00 73.62 217 ARG A O 1
ATOM 1668 N N . PHE A 1 218 ? -16.894 12.466 15.622 1.00 73.81 218 PHE A N 1
ATOM 1669 C CA . PHE A 1 218 ? -16.283 13.243 16.692 1.00 73.81 218 PHE A CA 1
ATOM 1670 C C . PHE A 1 218 ? -14.845 13.633 16.331 1.00 73.81 218 PHE A C 1
ATOM 1672 O O . PHE A 1 218 ? -14.508 14.816 16.354 1.00 73.81 218 PHE A O 1
ATOM 1679 N N . LEU A 1 219 ? -14.033 12.671 15.884 1.00 72.19 219 LEU A N 1
ATOM 1680 C CA . LEU A 1 219 ? -12.651 12.890 15.456 1.00 72.19 219 LEU A CA 1
ATOM 1681 C C . LEU A 1 219 ? -12.573 13.864 14.279 1.00 72.19 219 LEU A C 1
ATOM 1683 O O . LEU A 1 219 ? -11.762 14.779 14.305 1.00 72.19 219 LEU A O 1
ATOM 1687 N N . HIS A 1 220 ? -13.469 13.742 13.299 1.00 78.50 220 HIS A N 1
ATOM 1688 C CA . HIS A 1 220 ? -13.590 14.678 12.183 1.00 78.50 220 HIS A CA 1
ATOM 1689 C C . HIS A 1 220 ? -13.928 16.097 12.662 1.00 78.50 220 HIS A C 1
ATOM 1691 O O . HIS A 1 220 ? -13.330 17.067 12.200 1.00 78.50 220 HIS A O 1
ATOM 1697 N N . ARG A 1 221 ? -14.845 16.247 13.630 1.00 73.19 221 ARG A N 1
ATOM 1698 C CA . ARG A 1 221 ? -15.178 17.555 14.223 1.00 73.19 221 ARG A CA 1
ATOM 1699 C C . ARG A 1 221 ? -13.976 18.189 14.924 1.00 73.19 221 ARG A C 1
ATOM 1701 O O . ARG A 1 221 ? -13.752 19.390 14.785 1.00 73.19 221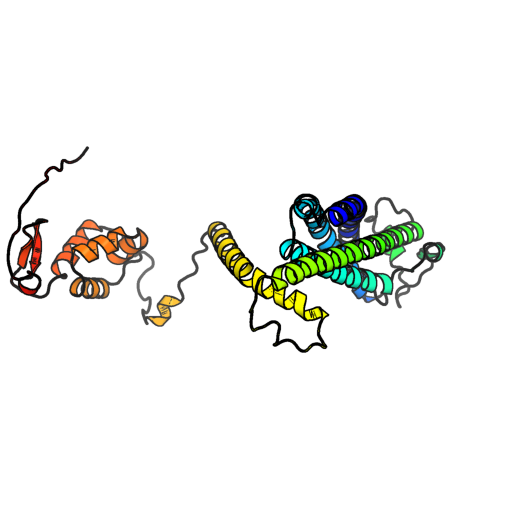 ARG A O 1
ATOM 1708 N N . TYR A 1 222 ? -13.208 17.397 15.669 1.00 74.44 222 TYR A N 1
ATOM 1709 C CA . TYR A 1 222 ? -12.032 17.881 16.396 1.00 74.44 222 TYR A CA 1
ATOM 1710 C C . TYR A 1 222 ? -10.840 18.141 15.477 1.00 74.44 222 TYR A C 1
ATOM 1712 O O . TYR A 1 222 ? -10.191 19.174 15.618 1.00 74.44 222 TYR A O 1
ATOM 1720 N N . ALA A 1 223 ? -10.602 17.278 14.491 1.00 71.94 223 ALA A N 1
ATOM 1721 C CA . ALA A 1 223 ? -9.615 17.494 13.441 1.00 71.94 223 ALA A CA 1
ATOM 1722 C C . ALA A 1 223 ? -9.951 18.747 12.625 1.00 71.94 223 ALA A C 1
ATOM 1724 O O . ALA A 1 223 ? -9.066 19.552 12.367 1.00 71.94 223 ALA A O 1
ATOM 1725 N N . GLY A 1 224 ? -11.229 18.979 12.305 1.00 76.50 224 GLY A N 1
ATOM 1726 C CA . GLY A 1 224 ? -11.695 20.213 11.673 1.00 76.50 224 GLY A CA 1
ATOM 1727 C C . GLY A 1 224 ? -11.436 21.456 12.529 1.00 76.50 224 GLY A C 1
ATOM 1728 O O . GLY A 1 224 ? -10.963 22.459 12.007 1.00 76.50 224 GLY A O 1
ATOM 1729 N N . LYS A 1 225 ? -11.659 21.388 13.850 1.00 77.19 225 LYS A N 1
ATOM 1730 C CA . LYS A 1 225 ? -11.323 22.482 14.784 1.00 77.19 225 LYS A CA 1
ATOM 1731 C C . LYS A 1 225 ? -9.817 22.731 14.897 1.00 77.19 225 LYS A C 1
ATOM 1733 O O . LYS A 1 225 ? -9.398 23.883 14.955 1.00 77.19 225 LYS A O 1
ATOM 1738 N N . LEU A 1 226 ? -9.009 21.674 14.927 1.00 76.62 226 LEU A N 1
ATOM 1739 C CA . LEU A 1 226 ? -7.549 21.771 14.911 1.00 76.62 226 LEU A CA 1
ATOM 1740 C C . LEU A 1 226 ? -7.075 22.382 13.593 1.00 76.62 226 LEU A C 1
ATOM 1742 O O . LEU A 1 226 ? -6.407 23.402 13.606 1.00 76.62 226 LEU A O 1
ATOM 1746 N N . LEU A 1 227 ? -7.513 21.867 12.450 1.00 76.06 227 LEU A N 1
ATOM 1747 C CA . LEU A 1 227 ? -7.165 22.426 11.144 1.00 76.06 227 LEU A CA 1
ATOM 1748 C C . LEU A 1 227 ? -7.648 23.876 10.976 1.00 76.06 227 LEU A C 1
ATOM 1750 O O . LEU A 1 227 ? -6.947 24.674 10.363 1.00 76.06 227 LEU A O 1
ATOM 1754 N N . ALA A 1 228 ? -8.793 24.248 11.554 1.00 69.50 228 ALA A N 1
ATOM 1755 C CA . ALA A 1 228 ? -9.275 25.629 11.570 1.00 69.50 228 ALA A CA 1
ATOM 1756 C C . ALA A 1 228 ? -8.410 26.559 12.439 1.00 69.50 228 ALA A C 1
ATOM 1758 O O . ALA A 1 228 ? -8.228 27.711 12.067 1.00 69.50 228 ALA A O 1
ATOM 1759 N N . ARG A 1 229 ? -7.835 26.069 13.550 1.00 75.88 229 ARG A N 1
ATOM 1760 C CA . ARG A 1 229 ? -6.858 26.826 14.361 1.00 75.88 229 ARG A CA 1
ATOM 1761 C C . ARG A 1 229 ? -5.523 27.041 13.647 1.00 75.88 229 ARG A C 1
ATOM 1763 O O . ARG A 1 229 ? -4.830 28.002 13.949 1.00 75.88 229 ARG A O 1
ATOM 1770 N N . TRP A 1 230 ? -5.153 26.128 12.751 1.00 66.69 230 TRP A N 1
ATOM 1771 C CA . TRP A 1 230 ? -3.866 26.150 12.048 1.00 66.69 230 TRP A CA 1
ATOM 1772 C C . TRP A 1 230 ? -3.942 26.807 10.670 1.00 66.69 230 TRP A C 1
ATOM 1774 O O . TRP A 1 230 ? -2.910 27.158 10.100 1.00 66.69 230 TRP A O 1
ATOM 1784 N N . ARG A 1 231 ? -5.145 27.011 10.120 1.00 55.62 231 ARG A N 1
ATOM 1785 C CA . ARG A 1 231 ? -5.307 27.908 8.978 1.00 55.62 231 ARG A CA 1
ATOM 1786 C C . ARG A 1 231 ? -5.101 29.339 9.481 1.00 55.62 231 ARG A C 1
ATOM 1788 O O . ARG A 1 231 ? -5.858 29.756 10.358 1.00 55.62 231 ARG A O 1
ATOM 1795 N N . PRO A 1 232 ? -4.138 30.110 8.936 1.00 47.66 232 PRO A N 1
ATOM 1796 C CA . PRO A 1 232 ? -4.140 31.549 9.154 1.00 47.66 232 PRO A CA 1
ATOM 1797 C C . PRO A 1 232 ? -5.523 32.052 8.752 1.00 47.66 232 PRO A C 1
ATOM 1799 O O . PRO A 1 232 ? -6.050 31.615 7.722 1.00 47.66 232 PRO A O 1
ATOM 1802 N N . VAL A 1 233 ? -6.127 32.887 9.601 1.00 50.44 233 VAL A N 1
ATOM 1803 C CA . VAL A 1 233 ? -7.442 33.496 9.383 1.00 50.44 233 VAL A CA 1
ATOM 1804 C C . VAL A 1 233 ? -7.366 34.290 8.085 1.00 50.44 233 VAL A C 1
ATOM 1806 O O . VAL A 1 233 ? -7.044 35.472 8.052 1.00 50.44 233 VAL A O 1
ATOM 1809 N N . ARG A 1 234 ? -7.611 33.603 6.972 1.00 42.75 234 ARG A N 1
ATOM 1810 C CA . ARG A 1 234 ? -7.877 34.217 5.690 1.00 42.75 234 ARG A CA 1
ATOM 1811 C C . ARG A 1 234 ? -9.285 34.734 5.867 1.00 42.75 234 ARG A C 1
ATOM 1813 O O . ARG A 1 234 ? -10.217 33.937 5.926 1.00 42.75 234 ARG A O 1
ATOM 1820 N N . THR A 1 235 ? -9.393 36.037 6.082 1.00 43.66 235 THR A N 1
ATOM 1821 C CA . THR A 1 235 ? -10.640 36.793 6.142 1.00 43.66 235 THR A CA 1
ATOM 1822 C C . THR A 1 235 ? -11.503 36.400 4.949 1.00 43.66 235 THR A C 1
ATOM 1824 O O . THR A 1 235 ? -11.358 36.922 3.848 1.00 43.66 235 THR A O 1
ATOM 1827 N N . GLN A 1 236 ? -12.367 35.404 5.142 1.00 36.94 236 GLN A N 1
ATOM 1828 C CA . GLN A 1 236 ? -13.424 35.121 4.195 1.00 36.94 236 GLN A CA 1
ATOM 1829 C C . GLN A 1 236 ? -14.486 36.195 4.424 1.00 36.94 236 GLN A C 1
ATOM 1831 O O . GLN A 1 236 ? -14.984 36.317 5.546 1.00 36.94 236 GLN A O 1
ATOM 1836 N N . PRO A 1 237 ? -14.803 37.012 3.410 1.00 41.25 237 PRO A N 1
ATOM 1837 C CA . PRO A 1 237 ? -15.872 37.980 3.526 1.00 41.25 237 PRO A CA 1
ATOM 1838 C C . PRO A 1 237 ? -17.191 37.225 3.706 1.00 41.25 237 PRO A C 1
ATOM 1840 O O . PRO A 1 237 ? -17.538 36.330 2.941 1.00 41.25 237 PRO A O 1
ATOM 1843 N N . TYR A 1 238 ? -17.887 37.576 4.778 1.00 44.38 238 TYR A N 1
ATOM 1844 C CA . TYR A 1 238 ? -19.126 36.974 5.233 1.00 44.38 238 TYR A CA 1
ATOM 1845 C C . TYR A 1 238 ? -20.242 37.132 4.185 1.00 44.38 238 TYR A C 1
ATOM 1847 O O . TYR A 1 238 ? -20.819 38.208 4.030 1.00 44.38 238 TYR A O 1
ATOM 1855 N N . GLU A 1 239 ? -20.603 36.032 3.523 1.00 39.44 239 GLU A N 1
ATOM 1856 C CA . GLU A 1 239 ? -21.779 35.905 2.639 1.00 39.44 239 GLU A CA 1
ATOM 1857 C C . GLU A 1 239 ? -23.120 36.133 3.370 1.00 39.44 239 GLU A C 1
ATOM 1859 O O . GLU A 1 239 ? -24.164 36.290 2.743 1.00 39.44 239 GLU A O 1
ATOM 1864 N N . TYR A 1 240 ? -23.110 36.252 4.702 1.00 41.72 240 TYR A N 1
ATOM 1865 C CA . TYR A 1 240 ? -24.300 36.572 5.499 1.00 41.72 240 TYR A CA 1
ATOM 1866 C C . TYR A 1 240 ? -24.792 38.023 5.319 1.00 41.72 240 TYR A C 1
ATOM 1868 O O . TYR A 1 240 ? -25.913 38.353 5.700 1.00 41.72 240 TYR A O 1
ATOM 1876 N N . ARG A 1 241 ? -23.980 38.905 4.710 1.00 42.09 241 ARG A N 1
ATOM 1877 C CA . ARG A 1 241 ? -24.326 40.321 4.476 1.00 42.09 241 ARG A CA 1
ATOM 1878 C C . ARG A 1 241 ? -25.341 40.516 3.341 1.00 42.09 241 ARG A C 1
ATOM 1880 O O . ARG A 1 241 ? -26.073 41.501 3.355 1.00 42.09 241 ARG A O 1
ATOM 1887 N N . GLN A 1 242 ? -25.422 39.577 2.392 1.00 41.38 242 GLN A N 1
ATOM 1888 C CA . GLN A 1 242 ? -26.405 39.624 1.299 1.00 41.38 242 GLN A CA 1
ATOM 1889 C C . GLN A 1 242 ? -27.806 39.177 1.738 1.00 41.38 242 GLN A C 1
ATOM 1891 O O . GLN A 1 242 ? -28.787 39.715 1.234 1.00 41.38 242 GLN A O 1
ATOM 1896 N N . LEU A 1 243 ? -27.914 38.282 2.729 1.00 42.75 243 LEU A N 1
ATOM 1897 C CA . LEU A 1 243 ? -29.202 37.836 3.283 1.00 42.7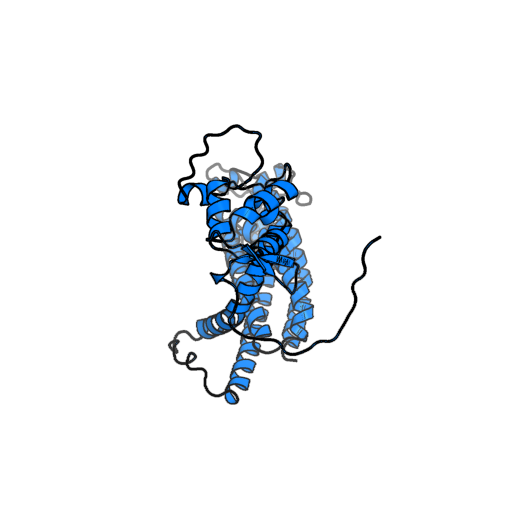5 243 LEU A CA 1
ATOM 1898 C C . LEU A 1 243 ? -29.951 38.938 4.053 1.00 42.75 243 LEU A C 1
ATOM 1900 O O . LEU A 1 243 ? -31.171 38.884 4.152 1.00 42.75 243 LEU A O 1
ATOM 1904 N N . LEU A 1 244 ? -29.241 39.953 4.556 1.00 45.34 244 LEU A N 1
ATOM 1905 C CA . LEU A 1 244 ? -29.815 41.083 5.302 1.00 45.34 244 LEU A CA 1
ATOM 1906 C C . LEU A 1 244 ? -30.053 42.341 4.445 1.00 45.34 244 LEU A C 1
ATOM 1908 O O . LEU A 1 244 ? -30.444 43.374 4.979 1.00 45.34 244 LEU A O 1
ATOM 1912 N N . GLY A 1 245 ? -29.808 42.295 3.129 1.00 36.75 245 GLY A N 1
ATOM 1913 C CA . GLY A 1 245 ? -30.101 43.417 2.223 1.00 36.75 245 GLY A CA 1
ATOM 1914 C C . GLY A 1 245 ? -29.299 44.704 2.481 1.00 36.75 245 GLY A C 1
ATOM 1915 O O . GLY A 1 245 ? -29.628 45.757 1.933 1.00 36.75 245 GLY A O 1
ATOM 1916 N N . LEU A 1 246 ? -28.234 44.648 3.287 1.00 45.19 246 LEU A N 1
ATOM 1917 C CA . LEU A 1 246 ? -27.412 45.810 3.620 1.00 45.19 246 LEU A CA 1
ATOM 1918 C C . LEU A 1 246 ? -26.458 46.120 2.457 1.00 45.19 246 LEU A C 1
ATOM 1920 O O . LEU A 1 246 ? -25.339 45.610 2.384 1.00 45.19 246 LEU A O 1
ATOM 1924 N N . ARG A 1 247 ? -26.922 46.960 1.522 1.00 35.88 247 ARG A N 1
ATOM 1925 C CA . ARG A 1 247 ? -26.098 47.566 0.465 1.00 35.88 247 ARG A CA 1
ATOM 1926 C C . ARG A 1 247 ? -24.933 48.318 1.115 1.00 35.88 247 ARG A C 1
ATOM 1928 O O . ARG A 1 247 ? -25.132 49.342 1.760 1.00 35.88 247 ARG A O 1
ATOM 1935 N N . ALA A 1 248 ? -23.718 47.811 0.930 1.00 41.62 248 ALA A N 1
ATOM 1936 C CA . ALA A 1 248 ? -22.496 48.511 1.299 1.00 41.62 248 ALA A CA 1
ATOM 1937 C C . ALA A 1 248 ? -22.262 49.669 0.314 1.00 41.62 248 ALA A C 1
ATOM 1939 O O . ALA A 1 248 ? -21.612 49.502 -0.713 1.00 41.62 248 ALA A O 1
ATOM 1940 N N . GLY A 1 249 ? -22.848 50.825 0.609 1.00 38.69 249 GLY A N 1
ATOM 1941 C CA . GLY A 1 249 ? -22.434 52.113 0.064 1.00 38.69 249 GLY A CA 1
ATOM 1942 C C . GLY A 1 249 ? -21.931 52.966 1.220 1.00 38.69 249 GLY A C 1
ATOM 1943 O O . GLY A 1 249 ? -22.740 53.531 1.947 1.00 38.69 249 GLY A O 1
ATOM 1944 N N . GLY A 1 250 ? -20.618 52.993 1.439 1.00 37.31 250 GLY A N 1
ATOM 1945 C CA . GLY A 1 250 ? -19.994 53.793 2.492 1.00 37.31 250 GLY A CA 1
ATOM 1946 C C . GLY A 1 250 ? -18.509 53.474 2.629 1.00 37.31 250 GLY A C 1
ATOM 1947 O O . GLY A 1 250 ? -18.141 52.308 2.747 1.00 37.31 250 GLY A O 1
ATOM 1948 N N . ASP A 1 251 ? -17.692 54.519 2.555 1.00 36.28 251 ASP A N 1
ATOM 1949 C CA . ASP A 1 251 ? -16.245 54.541 2.345 1.00 36.28 251 ASP A CA 1
ATOM 1950 C C . ASP A 1 251 ? -15.393 53.591 3.200 1.00 36.28 251 ASP A C 1
ATOM 1952 O O . ASP A 1 251 ? -15.612 53.369 4.392 1.00 36.28 251 ASP A O 1
ATOM 1956 N N . ALA A 1 252 ? -14.342 53.074 2.559 1.00 40.75 252 ALA A N 1
ATOM 1957 C CA . ALA A 1 252 ? -13.280 52.285 3.162 1.00 40.75 252 ALA A CA 1
ATOM 1958 C C . ALA A 1 252 ? -12.511 53.117 4.207 1.00 40.75 252 ALA A C 1
ATOM 1960 O O . ALA A 1 252 ? -11.564 53.828 3.886 1.00 40.75 252 ALA A O 1
ATOM 1961 N N . GLY A 1 253 ? -12.929 53.026 5.469 1.00 46.50 253 GLY A N 1
ATOM 1962 C CA . GLY A 1 253 ? -12.242 53.669 6.594 1.00 46.50 253 GLY A CA 1
ATOM 1963 C C . GLY A 1 253 ? -13.011 53.661 7.918 1.00 46.50 253 GLY A C 1
ATOM 1964 O O . GLY A 1 253 ? -12.425 53.921 8.968 1.00 46.50 253 GLY A O 1
ATOM 1965 N N . SER A 1 254 ? -14.306 53.347 7.911 1.00 47.31 254 SER A N 1
ATOM 1966 C CA . SER A 1 254 ? -15.116 53.204 9.123 1.00 47.31 254 SER A CA 1
ATOM 1967 C C . SER A 1 254 ? -15.125 51.755 9.624 1.00 47.31 254 SER A C 1
ATOM 1969 O O . SER A 1 254 ? -15.388 50.807 8.884 1.00 47.31 254 SER A O 1
ATOM 1971 N N . ALA A 1 255 ? -14.787 51.603 10.906 1.00 53.50 255 ALA A N 1
ATOM 1972 C CA . ALA A 1 255 ? -14.754 50.353 11.658 1.00 53.50 255 ALA A CA 1
ATOM 1973 C C . ALA A 1 255 ? -16.088 49.575 11.584 1.00 53.50 255 ALA A C 1
ATOM 1975 O O . ALA A 1 255 ? -17.126 50.178 11.302 1.00 53.50 255 ALA A O 1
ATOM 1976 N N . PRO A 1 256 ? -16.088 48.249 11.831 1.00 53.34 256 PRO A N 1
ATOM 1977 C CA . PRO A 1 256 ? -17.262 47.395 11.664 1.00 53.34 256 PRO A CA 1
ATOM 1978 C C . PRO A 1 256 ? -18.283 47.598 12.797 1.00 53.34 256 PRO A C 1
ATOM 1980 O O . PRO A 1 256 ? -18.468 46.716 13.624 1.00 53.34 256 PRO A O 1
ATOM 1983 N N . GLY A 1 257 ? -18.948 48.751 12.829 1.00 56.03 257 GLY A N 1
ATOM 1984 C CA . GLY A 1 257 ? -20.111 49.001 13.677 1.00 56.03 257 GLY A CA 1
ATOM 1985 C C . GLY A 1 257 ? -21.406 48.653 12.945 1.00 56.03 257 GLY A C 1
ATOM 1986 O O . GLY A 1 257 ? -21.537 48.882 11.737 1.00 56.03 257 GLY A O 1
ATOM 1987 N N . LEU A 1 258 ? -22.379 48.096 13.664 1.00 65.38 258 LEU A N 1
ATOM 1988 C CA . LEU A 1 258 ? -23.766 48.095 13.205 1.00 65.38 258 LEU A CA 1
ATOM 1989 C C . LEU A 1 258 ? -24.244 49.552 13.054 1.00 65.38 258 LEU A C 1
ATOM 1991 O O . LEU A 1 258 ? -23.832 50.415 13.828 1.00 65.38 258 LEU A O 1
ATOM 1995 N N . PRO A 1 259 ? -25.116 49.864 12.077 1.00 70.00 259 PRO A N 1
ATOM 1996 C CA . PRO A 1 259 ? -25.723 51.187 12.003 1.00 70.00 259 PRO A CA 1
ATOM 1997 C C . PRO A 1 259 ? -26.435 51.504 13.320 1.00 70.00 259 PRO A C 1
ATOM 1999 O O . PRO A 1 259 ? -27.179 50.658 13.813 1.00 70.00 259 PRO A O 1
ATOM 2002 N N . PHE A 1 260 ? -26.274 52.726 13.834 1.00 63.94 260 PHE A N 1
ATOM 2003 C CA . PHE A 1 260 ? -26.853 53.162 15.114 1.00 63.94 260 PHE A CA 1
ATOM 2004 C C . PHE A 1 260 ? -28.355 52.856 15.241 1.00 63.94 260 PHE A C 1
ATOM 2006 O O . PHE A 1 260 ? -28.845 52.494 16.299 1.00 63.94 260 PHE A O 1
ATOM 2013 N N . LYS A 1 261 ? -29.091 52.912 14.125 1.00 66.88 261 LYS A N 1
ATOM 2014 C CA . LYS A 1 261 ? -30.518 52.569 14.078 1.00 66.88 261 LYS A CA 1
ATOM 2015 C C . LYS A 1 261 ? -30.809 51.116 14.476 1.00 66.88 261 LYS A C 1
ATOM 2017 O O . LYS A 1 261 ? -31.856 50.835 15.034 1.00 66.88 261 LYS A O 1
ATOM 2022 N N . VAL A 1 262 ? -29.918 50.181 14.153 1.00 72.75 262 VAL A N 1
ATOM 2023 C CA . VAL A 1 262 ? -30.077 48.760 14.501 1.00 72.75 262 VAL A CA 1
ATOM 2024 C C . VAL A 1 262 ? -29.693 48.524 15.959 1.00 72.75 262 VAL A C 1
ATOM 2026 O O . VAL A 1 262 ? -30.367 47.761 16.645 1.00 72.75 262 VAL A O 1
ATOM 2029 N N . THR A 1 263 ? -28.645 49.190 16.449 1.00 71.31 263 THR A N 1
ATOM 2030 C CA . THR A 1 263 ? -28.232 49.084 17.855 1.00 71.31 263 THR A CA 1
ATOM 2031 C C . THR A 1 263 ? -29.220 49.767 18.795 1.00 71.31 263 THR A C 1
ATOM 2033 O O . THR A 1 263 ? -29.457 49.240 19.875 1.00 71.31 263 THR A O 1
ATOM 2036 N N . SER A 1 264 ? -29.872 50.856 18.373 1.00 67.56 264 SER A N 1
ATOM 2037 C CA . SER A 1 264 ? -30.936 51.508 19.142 1.00 67.56 264 SER A CA 1
ATOM 2038 C C . SER A 1 264 ? -32.191 50.638 19.250 1.00 67.56 264 SER A C 1
ATOM 2040 O O . SER A 1 264 ? -32.736 50.530 20.338 1.00 67.56 264 SER A O 1
ATOM 2042 N N . PHE A 1 265 ? -32.602 49.942 18.179 1.00 75.19 265 PHE A N 1
ATOM 2043 C CA . PHE A 1 265 ? -33.700 48.961 18.259 1.00 75.19 265 PHE A CA 1
ATOM 2044 C C . PHE A 1 265 ? -33.369 47.796 19.193 1.00 75.19 265 PHE A C 1
ATOM 2046 O O . PHE A 1 265 ? -34.228 47.331 19.932 1.00 75.19 265 PHE A O 1
ATOM 2053 N N . LEU A 1 266 ? -32.121 47.317 19.173 1.00 72.62 266 LEU A N 1
ATOM 2054 C CA . LEU A 1 266 ? -31.689 46.294 20.123 1.00 72.62 266 LEU A CA 1
ATOM 2055 C C . LEU A 1 266 ? -31.717 46.833 21.556 1.00 72.62 266 LEU A C 1
ATOM 2057 O O . LEU A 1 266 ? -32.158 46.137 22.458 1.00 72.62 266 LEU A O 1
ATOM 2061 N N . ALA A 1 267 ? -31.251 48.066 21.761 1.00 70.12 267 ALA A N 1
ATOM 2062 C CA . ALA A 1 267 ? -31.276 48.705 2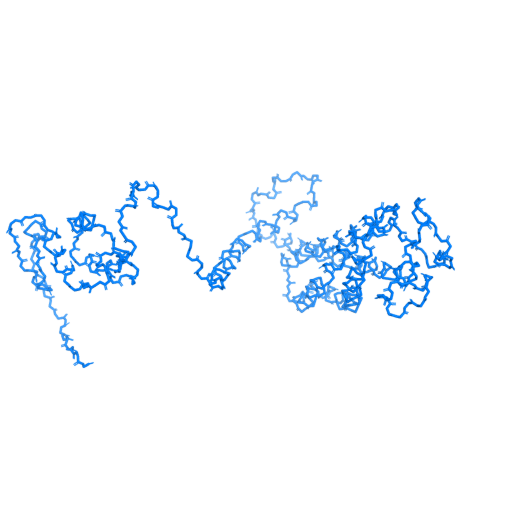3.066 1.00 70.12 267 ALA A CA 1
ATOM 2063 C C . ALA A 1 267 ? -32.714 48.851 23.580 1.00 70.12 267 ALA A C 1
ATOM 2065 O O . ALA A 1 267 ? -32.948 48.510 24.726 1.00 70.12 267 ALA A O 1
ATOM 2066 N N . GLU A 1 268 ? -33.676 49.256 22.747 1.00 66.88 268 GLU A N 1
ATOM 2067 C CA . GLU A 1 268 ? -35.095 49.387 23.127 1.00 66.88 268 GLU A CA 1
ATOM 2068 C C . GLU A 1 268 ? -35.723 48.085 23.651 1.00 66.88 268 GLU A C 1
ATOM 2070 O O . GLU A 1 268 ? -36.576 48.133 24.537 1.00 66.88 268 GLU A O 1
ATOM 2075 N N . GLU A 1 269 ? -35.281 46.930 23.149 1.00 67.94 269 GLU A N 1
ATOM 2076 C CA . GLU A 1 269 ? -35.821 45.611 23.509 1.00 67.94 269 GLU A CA 1
ATOM 2077 C C . GLU A 1 269 ? -35.052 44.914 24.648 1.00 67.94 269 GLU A C 1
ATOM 2079 O O . GLU A 1 269 ? -35.523 43.913 25.189 1.00 67.94 269 GLU A O 1
ATOM 2084 N N . LEU A 1 270 ? -33.864 45.406 25.017 1.00 67.50 270 LEU A N 1
ATOM 2085 C CA . LEU A 1 270 ? -32.987 44.786 26.017 1.00 67.50 270 LEU A CA 1
ATOM 2086 C C . LEU A 1 270 ? -32.818 45.664 27.256 1.00 67.50 270 LEU A C 1
ATOM 2088 O O . LEU A 1 270 ? -32.645 46.880 27.182 1.00 67.50 270 LEU A O 1
ATOM 2092 N N . HIS A 1 271 ? -32.755 45.030 28.429 1.00 68.81 271 HIS A N 1
ATOM 2093 C CA . HIS A 1 271 ? -32.413 45.760 29.644 1.00 68.81 271 HIS A CA 1
ATOM 2094 C C . HIS A 1 271 ? -30.946 46.219 29.590 1.00 68.81 271 HIS A C 1
ATOM 2096 O O . HIS A 1 271 ? -30.076 45.500 29.096 1.00 68.81 271 HIS A O 1
ATOM 2102 N N . PHE A 1 272 ? -30.616 47.380 30.169 1.00 74.00 272 PHE A N 1
ATOM 2103 C CA . PHE A 1 272 ? -29.245 47.917 30.113 1.00 74.00 272 PHE A CA 1
ATOM 2104 C C . PHE A 1 272 ? -28.180 46.941 30.655 1.00 74.00 272 PHE A C 1
ATOM 2106 O O . PHE A 1 272 ? -27.069 46.864 30.140 1.00 74.00 272 PHE A O 1
ATOM 2113 N N . VAL A 1 273 ? -28.530 46.130 31.660 1.00 70.62 273 VAL A N 1
ATOM 2114 C CA . VAL A 1 273 ? -27.646 45.084 32.219 1.00 70.62 273 VAL A CA 1
ATOM 2115 C C . VAL A 1 273 ? -27.396 43.944 31.225 1.00 70.62 273 VAL A C 1
ATOM 2117 O O . VAL A 1 273 ? -26.298 43.385 31.173 1.00 70.62 273 VAL A O 1
ATOM 2120 N N . GLU A 1 274 ? -28.394 43.599 30.419 1.00 72.06 274 GLU A N 1
ATOM 2121 C CA . GLU A 1 274 ? -28.262 42.586 29.373 1.00 72.06 274 GLU A CA 1
ATOM 2122 C C . GLU A 1 274 ? -27.440 43.133 28.209 1.00 72.06 274 GLU A C 1
ATOM 2124 O O . GLU A 1 274 ? -26.576 42.428 27.694 1.00 72.06 274 GLU A O 1
ATOM 2129 N N . LEU A 1 275 ? -27.617 44.416 27.871 1.00 78.25 275 LEU A N 1
ATOM 2130 C CA . LEU A 1 275 ? -26.782 45.114 26.896 1.00 78.25 275 LEU A CA 1
ATOM 2131 C C . LEU A 1 275 ? -25.307 45.136 27.337 1.00 78.25 275 LEU A C 1
ATOM 2133 O O . LEU A 1 275 ? -24.424 44.811 26.545 1.00 78.25 275 LEU A O 1
ATOM 2137 N N . LEU A 1 276 ? -25.032 45.425 28.614 1.00 79.19 276 LEU A N 1
ATOM 2138 C CA . LEU A 1 276 ? -23.683 45.353 29.190 1.00 79.19 276 LEU A CA 1
ATOM 2139 C C . LEU A 1 276 ? -23.108 43.936 29.139 1.00 79.19 276 LEU A C 1
ATOM 2141 O O . LEU A 1 276 ? -21.946 43.752 28.782 1.00 79.19 276 LEU A O 1
ATOM 2145 N N . SER A 1 277 ? -23.921 42.931 29.463 1.00 79.62 277 SER A N 1
ATOM 2146 C CA . SER A 1 277 ? -23.508 41.524 29.409 1.00 79.62 277 SER A CA 1
ATOM 2147 C C . SER A 1 277 ? -23.213 41.078 27.972 1.00 79.62 277 SER A C 1
ATOM 2149 O O . SER A 1 277 ? -22.273 40.320 27.736 1.00 79.62 277 SER A O 1
ATOM 2151 N N . LEU A 1 278 ? -23.977 41.584 26.999 1.00 80.31 278 LEU A N 1
ATOM 2152 C CA . LEU A 1 278 ? -23.796 41.313 25.577 1.00 80.31 278 LEU A CA 1
ATOM 2153 C C . LEU A 1 278 ? -22.502 41.942 25.052 1.00 80.31 278 LEU A C 1
ATOM 2155 O O . LEU A 1 278 ? -21.723 41.265 24.381 1.00 80.31 278 LEU A O 1
ATOM 2159 N N . VAL A 1 279 ? -22.230 43.196 25.419 1.00 82.06 279 VAL A N 1
ATOM 2160 C CA . VAL A 1 279 ? -20.963 43.876 25.113 1.00 82.06 279 VAL A CA 1
ATOM 2161 C C . VAL A 1 279 ? -19.785 43.151 25.772 1.00 82.06 279 VAL A C 1
ATOM 2163 O O . VAL A 1 279 ? -18.768 42.924 25.125 1.00 82.06 279 VAL A O 1
ATOM 2166 N N . ALA A 1 280 ? -19.921 42.718 27.026 1.00 77.12 280 ALA A N 1
ATOM 2167 C CA . ALA A 1 280 ? -18.858 42.025 27.755 1.00 77.12 280 ALA A CA 1
ATOM 2168 C C . ALA A 1 280 ? -18.612 40.579 27.281 1.00 77.12 280 ALA A C 1
ATOM 2170 O O . ALA A 1 280 ? -17.610 39.972 27.659 1.00 77.12 280 ALA A O 1
ATOM 2171 N N . SER A 1 281 ? -19.505 40.009 26.464 1.00 78.81 281 SER A N 1
ATOM 2172 C CA . SER A 1 281 ? -19.436 38.598 26.067 1.00 78.81 281 SER A CA 1
ATOM 2173 C C . SER A 1 281 ? -18.243 38.277 25.159 1.00 78.81 281 SER A C 1
ATOM 2175 O O . SER A 1 281 ? -17.606 37.235 25.325 1.00 78.81 281 SER A O 1
ATOM 2177 N N . THR A 1 282 ? -17.933 39.152 24.193 1.00 74.00 282 THR A N 1
ATOM 2178 C CA . THR A 1 282 ? -16.801 39.009 23.265 1.00 74.00 282 THR A CA 1
ATOM 2179 C C . THR A 1 282 ? -16.333 40.374 22.757 1.00 74.00 282 THR A C 1
ATOM 2181 O O . THR A 1 282 ? -17.151 41.247 22.475 1.00 74.00 282 THR A O 1
ATOM 2184 N N . GLU A 1 283 ? -15.025 40.534 22.522 1.00 70.00 283 GLU A N 1
ATOM 2185 C CA . GLU A 1 283 ? -14.460 41.760 21.922 1.00 70.00 283 GLU A CA 1
ATOM 2186 C C . GLU A 1 283 ? -15.067 42.076 20.544 1.00 70.00 283 GLU A C 1
ATOM 2188 O O . GLU A 1 283 ? -15.218 43.237 20.171 1.00 70.00 283 GLU A O 1
ATOM 2193 N N . GLN A 1 284 ? -15.468 41.042 19.794 1.00 70.88 284 GLN A N 1
ATOM 2194 C CA . GLN A 1 284 ? -16.127 41.202 18.497 1.00 70.88 284 GLN A CA 1
ATOM 2195 C C . GLN A 1 284 ? -17.548 41.758 18.627 1.00 70.88 284 GLN A C 1
ATOM 2197 O O . GLN A 1 284 ? -17.927 42.607 17.825 1.00 70.88 284 GLN A O 1
ATOM 2202 N N . MET A 1 285 ? -18.329 41.315 19.620 1.00 70.38 285 MET A N 1
ATOM 2203 C CA . MET A 1 285 ? -19.650 41.896 19.887 1.00 70.38 285 MET A CA 1
ATOM 2204 C C . MET A 1 285 ? -19.540 43.318 20.430 1.00 70.38 285 MET A C 1
ATOM 2206 O O . MET A 1 285 ? -20.300 44.176 19.990 1.00 70.38 285 MET A O 1
ATOM 2210 N N . ALA A 1 286 ? -18.566 43.594 21.302 1.00 73.69 286 ALA A N 1
ATOM 2211 C CA . ALA A 1 286 ? -18.295 44.949 21.777 1.00 73.69 286 ALA A CA 1
ATOM 2212 C C . ALA A 1 286 ? -17.987 45.905 20.615 1.00 73.69 286 ALA A C 1
ATOM 2214 O O . ALA A 1 286 ? -18.643 46.933 20.477 1.00 73.69 286 ALA A O 1
ATOM 2215 N N . ALA A 1 287 ? -17.058 45.527 19.729 1.00 70.56 287 ALA A N 1
ATOM 2216 C CA . ALA A 1 287 ? -16.686 46.334 18.566 1.00 70.56 287 ALA A CA 1
ATOM 2217 C C . ALA A 1 287 ? -17.832 46.497 17.551 1.00 70.56 287 ALA A C 1
ATOM 2219 O O . ALA A 1 287 ? -17.900 47.506 16.852 1.00 70.56 287 ALA A O 1
ATOM 2220 N N . MET A 1 288 ? -18.730 45.510 17.467 1.00 74.38 288 MET A N 1
ATOM 2221 C CA . MET A 1 288 ? -19.894 45.547 16.580 1.00 74.38 288 MET A CA 1
ATOM 2222 C C . MET A 1 288 ? -21.008 46.463 17.105 1.00 74.38 288 MET A C 1
ATOM 2224 O O . MET A 1 288 ? -21.690 47.098 16.300 1.00 74.38 288 MET A O 1
ATOM 2228 N N . LEU A 1 289 ? -21.201 46.521 18.426 1.00 73.75 289 LEU A N 1
ATOM 2229 C CA . LEU A 1 289 ? -22.274 47.284 19.073 1.00 73.75 289 LEU A CA 1
ATOM 2230 C C . LEU A 1 289 ? -21.878 48.722 19.428 1.00 73.75 289 LEU A C 1
ATOM 2232 O O . LEU A 1 289 ? -22.722 49.603 19.311 1.00 73.75 289 LEU A O 1
ATOM 2236 N N . LEU A 1 290 ? -20.632 48.943 19.860 1.00 75.44 290 LEU A N 1
ATOM 2237 C CA . LEU A 1 290 ? -20.1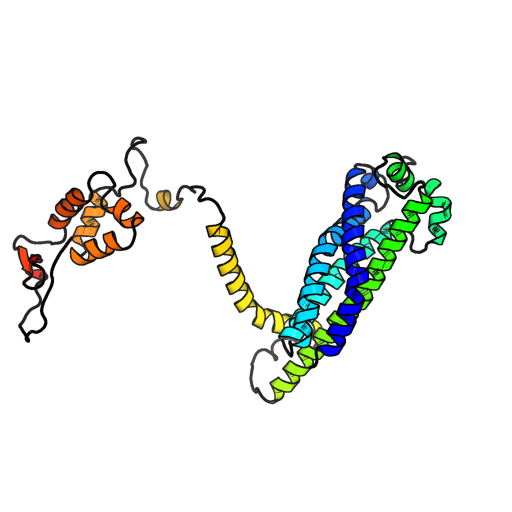26 50.228 20.378 1.00 75.44 290 LEU A CA 1
ATOM 2238 C C . LEU A 1 290 ? -19.055 50.870 19.482 1.00 75.44 290 LEU A C 1
ATOM 2240 O O . LEU A 1 290 ? -18.365 51.809 19.890 1.00 75.44 290 LEU A O 1
ATOM 2244 N N . GLY A 1 291 ? -18.823 50.289 18.303 1.00 72.19 291 GLY A N 1
ATOM 2245 C CA . GLY A 1 291 ? -17.740 50.704 17.426 1.00 72.19 291 GLY A CA 1
ATOM 2246 C C . GLY A 1 291 ? -16.358 50.566 18.078 1.00 72.19 291 GLY A C 1
ATOM 2247 O O . GLY A 1 291 ? -16.165 49.912 19.102 1.00 72.19 291 GLY A O 1
ATOM 2248 N N . THR A 1 292 ? -15.345 51.166 17.449 1.00 63.78 292 THR A N 1
ATOM 2249 C CA . THR A 1 292 ? -13.950 51.120 17.934 1.00 63.78 292 THR A CA 1
ATOM 2250 C C . THR A 1 292 ? -13.375 52.497 18.252 1.00 63.78 292 THR A C 1
ATOM 2252 O O . THR A 1 292 ? -12.191 52.595 18.566 1.00 63.78 292 THR A O 1
ATOM 2255 N N . LYS A 1 293 ? -14.156 53.572 18.082 1.00 62.88 293 LYS A N 1
ATOM 2256 C CA . LYS A 1 293 ? -13.651 54.947 18.202 1.00 62.88 293 LYS A CA 1
ATOM 2257 C C . LYS A 1 293 ? -13.836 55.517 19.603 1.00 62.88 293 LYS A C 1
ATOM 2259 O O . LYS A 1 293 ? -12.905 56.153 20.083 1.00 62.88 293 LYS A O 1
ATOM 2264 N N . ASP A 1 294 ? -14.985 55.282 20.241 1.00 70.81 294 ASP A N 1
ATOM 2265 C CA . ASP A 1 294 ? -15.247 55.772 21.600 1.00 70.81 294 ASP A CA 1
ATOM 2266 C C . ASP A 1 294 ? -16.363 54.963 22.309 1.00 70.81 294 ASP A C 1
ATOM 2268 O O . ASP A 1 294 ? -17.497 55.430 22.455 1.00 70.81 294 ASP A O 1
ATOM 2272 N N . PRO A 1 295 ? -16.078 53.712 22.727 1.00 70.62 295 PRO A N 1
ATOM 2273 C CA . PRO A 1 295 ? -17.111 52.772 23.168 1.00 70.62 295 PRO A CA 1
ATOM 2274 C C . PRO A 1 295 ? -17.829 53.212 24.450 1.00 70.62 295 PRO A C 1
ATOM 2276 O O . PRO A 1 295 ? -18.992 52.872 24.652 1.00 70.62 295 PRO A O 1
ATOM 2279 N N . ALA A 1 296 ? -17.164 53.986 25.314 1.00 70.31 296 ALA A N 1
ATOM 2280 C CA . ALA A 1 296 ? -17.764 54.499 26.545 1.00 70.31 296 ALA A CA 1
ATOM 2281 C C . ALA A 1 296 ? -18.859 55.537 26.258 1.00 70.31 296 ALA A C 1
ATOM 2283 O O . ALA A 1 296 ? -19.892 55.550 26.925 1.00 70.31 296 ALA A O 1
ATOM 2284 N N . ARG A 1 297 ? -18.651 56.379 25.240 1.00 72.31 297 ARG A N 1
ATOM 2285 C CA . ARG A 1 297 ? -19.619 57.394 24.825 1.00 72.31 297 ARG A CA 1
ATOM 2286 C C . ARG A 1 297 ? -20.821 56.772 24.115 1.00 72.31 297 ARG A C 1
ATOM 2288 O O . ARG A 1 297 ? -21.951 57.117 24.443 1.00 72.31 297 ARG A O 1
ATOM 2295 N N . GLU A 1 298 ? -20.588 55.832 23.197 1.00 72.38 298 GLU A N 1
ATOM 2296 C CA . GLU A 1 298 ? -21.673 55.136 22.483 1.00 72.38 298 GLU A CA 1
ATOM 2297 C C . GLU A 1 298 ? -22.550 54.313 23.440 1.00 72.38 298 GLU A C 1
ATOM 2299 O O . GLU A 1 298 ? -23.772 54.274 23.299 1.00 72.38 298 GLU A O 1
ATOM 2304 N N . LEU A 1 299 ? -21.948 53.710 24.468 1.00 74.12 299 LEU A N 1
ATOM 2305 C CA . LEU A 1 299 ? -22.678 52.977 25.499 1.00 74.12 299 LEU A CA 1
ATOM 2306 C C . LEU A 1 299 ? -23.586 53.892 26.339 1.00 74.12 299 LEU A C 1
ATOM 2308 O O . LEU A 1 299 ? -24.709 53.501 26.664 1.00 74.12 299 LEU A O 1
ATOM 2312 N N . GLU A 1 300 ? -23.135 55.105 26.668 1.00 69.56 300 GLU A N 1
ATOM 2313 C CA . GLU A 1 300 ? -23.955 56.083 27.396 1.00 69.56 300 GLU A CA 1
ATOM 2314 C C . GLU A 1 300 ? -25.088 56.644 26.519 1.00 69.56 300 GLU A C 1
ATOM 2316 O O . GLU A 1 300 ? -26.195 56.868 27.004 1.00 69.56 300 GLU A O 1
ATOM 2321 N N . GLU A 1 301 ? -24.867 56.793 25.210 1.00 70.56 301 GLU A N 1
ATOM 2322 C CA . GLU A 1 301 ? -25.931 57.161 24.268 1.00 70.56 301 GLU A CA 1
ATOM 2323 C C . GLU A 1 301 ? -27.000 56.055 24.184 1.00 70.56 301 GLU A C 1
ATOM 2325 O O . GLU A 1 301 ? -28.194 56.346 24.305 1.00 70.56 301 GLU A O 1
ATOM 2330 N N . LEU A 1 302 ? -26.593 54.782 24.087 1.00 69.19 302 LEU A N 1
ATOM 2331 C CA . LEU A 1 302 ? -27.504 53.627 24.062 1.00 69.19 302 LEU A CA 1
ATOM 2332 C C . LEU A 1 302 ? -28.290 53.448 25.367 1.00 69.19 302 LEU A C 1
ATOM 2334 O O . LEU A 1 302 ? -29.448 53.034 25.331 1.00 69.19 302 LEU A O 1
ATOM 2338 N N . ARG A 1 303 ? -27.714 53.831 26.512 1.00 68.38 303 ARG A N 1
ATOM 2339 C CA . ARG A 1 303 ? -28.385 53.815 27.824 1.00 68.38 303 ARG A CA 1
ATOM 2340 C C . ARG A 1 303 ? -29.683 54.618 27.840 1.00 68.38 303 ARG A C 1
ATOM 2342 O O . ARG A 1 303 ? -30.609 54.303 28.587 1.00 68.38 303 ARG A O 1
ATOM 2349 N N . SER A 1 304 ? -29.772 55.669 27.027 1.00 62.56 304 SER A N 1
ATOM 2350 C CA . SER A 1 304 ? -30.982 56.485 26.956 1.00 62.56 304 SER A CA 1
ATOM 2351 C C . SER A 1 304 ? -32.172 55.745 26.325 1.00 62.56 304 SER A C 1
ATOM 2353 O O . SER A 1 304 ? -33.309 56.072 26.683 1.00 62.56 304 SER A O 1
ATOM 2355 N N . PHE A 1 305 ? -31.902 54.728 25.491 1.00 62.81 305 PHE A N 1
ATOM 2356 C CA . PHE A 1 305 ? -32.870 53.977 24.684 1.00 62.81 305 PHE A CA 1
ATOM 2357 C C . PHE A 1 305 ? -33.355 52.671 25.319 1.00 62.81 305 PHE A C 1
ATOM 2359 O O . PHE A 1 305 ? -34.373 52.151 24.884 1.00 62.81 305 PHE A O 1
ATOM 2366 N N . THR A 1 306 ? -32.706 52.151 26.366 1.00 62.25 306 THR A N 1
ATOM 2367 C CA . THR A 1 306 ? -33.039 50.834 26.954 1.00 62.25 306 THR A CA 1
ATOM 2368 C C . THR A 1 306 ? -34.341 50.784 27.759 1.00 62.25 306 THR A C 1
ATOM 2370 O O . THR A 1 306 ? -34.488 49.973 28.670 1.00 62.25 306 THR A O 1
ATOM 2373 N N . CYS A 1 307 ? -35.246 51.738 27.537 1.00 60.47 307 CYS A N 1
ATOM 2374 C CA . CYS A 1 307 ? -36.353 52.002 28.437 1.00 60.47 307 CYS A CA 1
ATOM 2375 C C . CYS A 1 307 ? -37.448 52.861 27.773 1.00 60.47 307 CYS A C 1
ATOM 2377 O O . CYS A 1 307 ? -37.227 54.039 27.489 1.00 60.47 307 CYS A O 1
ATOM 2379 N N . ALA A 1 308 ? -38.644 52.300 27.566 1.00 53.06 308 ALA A N 1
ATOM 2380 C CA . ALA A 1 308 ? -39.793 53.013 27.004 1.00 53.06 308 ALA A CA 1
ATOM 2381 C C . ALA A 1 308 ? -40.627 53.698 28.109 1.00 53.06 308 ALA A C 1
ATOM 2383 O O . ALA A 1 308 ? -41.451 53.062 28.764 1.00 53.06 308 ALA A O 1
ATOM 2384 N N . GLY A 1 309 ? -40.420 55.001 28.333 1.00 54.09 309 GLY A N 1
ATOM 2385 C CA . GLY A 1 309 ? -41.255 55.807 29.238 1.00 54.09 309 GLY A CA 1
ATOM 2386 C C . GLY A 1 309 ? -40.562 57.051 29.805 1.00 54.09 309 GLY A C 1
ATOM 2387 O O . GLY A 1 309 ? -39.336 57.133 29.841 1.00 54.09 309 GLY A O 1
ATOM 2388 N N . THR A 1 310 ? -41.352 58.032 30.253 1.00 51.81 310 THR A N 1
ATOM 2389 C CA . THR A 1 310 ? -40.861 59.319 30.787 1.00 51.81 310 THR A CA 1
ATOM 2390 C C . THR A 1 310 ? -40.435 59.271 32.257 1.00 51.81 310 THR A C 1
ATOM 2392 O O . THR A 1 310 ? -39.707 60.157 32.693 1.00 51.81 310 THR A O 1
ATOM 2395 N N . ASP A 1 311 ? -40.812 58.228 33.004 1.00 56.97 311 ASP A N 1
ATOM 2396 C CA . ASP A 1 311 ? -40.525 58.117 34.439 1.00 56.97 311 ASP A CA 1
ATOM 2397 C C . ASP A 1 311 ? -39.402 57.106 34.699 1.00 56.97 311 ASP A C 1
ATOM 2399 O O . ASP A 1 311 ? -39.625 55.906 34.905 1.00 56.97 311 ASP A O 1
ATOM 2403 N N . LYS A 1 312 ? -38.164 57.609 34.664 1.00 60.16 312 LYS A N 1
ATOM 2404 C CA . LYS A 1 312 ? -36.953 56.854 35.009 1.00 60.16 312 LYS A CA 1
ATOM 2405 C C . LYS A 1 312 ? -36.700 56.963 36.515 1.00 60.16 312 LYS A C 1
ATOM 2407 O O . LYS A 1 312 ? -36.510 58.056 37.040 1.00 60.16 312 LYS A O 1
ATOM 2412 N N . SER A 1 313 ? -36.669 55.828 37.206 1.00 59.31 313 SER A N 1
ATOM 2413 C CA . SER A 1 313 ? -36.330 55.722 38.633 1.00 59.31 313 SER A CA 1
ATOM 2414 C C . SER A 1 313 ? -34.961 55.060 38.814 1.00 59.31 313 SER A C 1
ATOM 2416 O O . SER A 1 313 ? -34.539 54.281 37.965 1.00 59.31 313 SER A O 1
ATOM 2418 N N . GLN A 1 314 ? -34.223 55.365 39.883 1.00 58.12 314 GLN A N 1
ATOM 2419 C CA . GLN A 1 314 ? -32.969 54.661 40.177 1.00 58.12 314 GLN A CA 1
ATOM 2420 C C . GLN A 1 314 ? -33.246 53.283 40.792 1.00 58.12 314 GLN A C 1
ATOM 2422 O O . GLN A 1 314 ? -34.025 53.144 41.737 1.00 58.12 314 GLN A O 1
ATOM 2427 N N . CYS A 1 315 ? -32.574 52.258 40.272 1.00 57.72 315 CYS A N 1
ATOM 2428 C CA . CYS A 1 315 ? -32.531 50.923 40.845 1.00 57.72 315 CYS A CA 1
ATOM 2429 C C . CYS A 1 315 ? -31.821 50.979 42.191 1.00 57.72 315 CYS A C 1
ATOM 2431 O O . CYS A 1 315 ? -30.625 51.241 42.261 1.00 57.72 315 CYS A O 1
ATOM 2433 N N . ARG A 1 316 ? -32.528 50.626 43.260 1.00 50.22 316 ARG A N 1
ATOM 2434 C CA . ARG A 1 316 ? -31.993 50.664 44.626 1.00 50.22 316 ARG A CA 1
ATOM 2435 C C . ARG A 1 316 ? -30.821 49.697 44.881 1.00 50.22 316 ARG A C 1
ATOM 2437 O O . ARG A 1 316 ? -30.184 49.790 45.923 1.00 50.22 316 ARG A O 1
ATOM 2444 N N . ILE A 1 317 ? -30.578 48.743 43.978 1.00 47.78 317 ILE A N 1
ATOM 2445 C CA . ILE A 1 317 ? -29.555 47.693 44.132 1.00 47.78 317 ILE A CA 1
ATOM 2446 C C . ILE A 1 317 ? -28.246 48.063 43.423 1.00 47.78 317 ILE A C 1
ATOM 2448 O O . ILE A 1 317 ? -27.174 47.756 43.934 1.00 47.78 317 ILE A O 1
ATOM 2452 N N . CYS A 1 318 ? -28.318 48.697 42.252 1.00 51.56 318 CYS A N 1
ATOM 2453 C CA . CYS A 1 318 ? -27.144 48.968 41.415 1.00 51.56 318 CYS A CA 1
ATOM 2454 C C . CYS A 1 318 ? -27.042 50.417 40.916 1.00 51.56 318 CYS A C 1
ATOM 2456 O O . CYS A 1 318 ? -26.210 50.693 40.058 1.00 51.56 318 CYS A O 1
ATOM 2458 N N . ASP A 1 319 ? -27.900 51.323 41.400 1.00 54.28 319 ASP A N 1
ATOM 2459 C CA . ASP A 1 319 ? -27.992 52.741 41.003 1.00 54.28 319 ASP A CA 1
ATOM 2460 C C . ASP A 1 319 ? -28.215 53.005 39.496 1.00 54.28 319 ASP A C 1
ATOM 2462 O O . ASP A 1 319 ? -28.182 54.146 39.028 1.00 54.28 319 ASP A O 1
ATOM 2466 N N . ALA A 1 320 ? -28.510 51.969 38.706 1.00 59.50 320 ALA A N 1
ATOM 2467 C CA . ALA A 1 320 ? -28.861 52.100 37.293 1.00 59.50 320 ALA A CA 1
ATOM 2468 C C . ALA A 1 320 ? -30.296 52.633 37.109 1.00 59.50 320 ALA A C 1
ATOM 2470 O O . ALA A 1 320 ? -31.161 52.381 37.939 1.00 59.50 320 ALA A O 1
ATOM 2471 N N . GLN A 1 321 ? -30.584 53.351 36.019 1.00 58.41 321 GLN A N 1
ATOM 2472 C CA . GLN A 1 321 ? -31.941 53.840 35.737 1.00 58.41 321 GLN A CA 1
ATOM 2473 C C . GLN A 1 321 ? -32.847 52.690 35.266 1.00 58.41 321 GLN A C 1
ATOM 2475 O O . GLN A 1 321 ? -32.465 51.930 34.381 1.00 58.41 321 GLN A O 1
ATOM 2480 N N . VAL A 1 322 ? -34.044 52.587 35.844 1.00 59.28 322 VAL A N 1
ATOM 2481 C CA . VAL A 1 322 ? -35.080 51.587 35.554 1.00 59.28 322 VAL A CA 1
ATOM 2482 C C . VAL A 1 322 ? -36.395 52.316 35.293 1.00 59.28 322 VAL A C 1
ATOM 2484 O O . VAL A 1 322 ? -36.758 53.250 36.015 1.00 59.28 322 VAL A O 1
ATOM 2487 N N . CYS A 1 323 ? -37.124 51.899 34.263 1.00 59.31 323 CYS A N 1
ATOM 2488 C CA . CYS A 1 323 ? -38.455 52.425 33.979 1.00 59.31 323 CYS A CA 1
ATOM 2489 C C . CYS A 1 323 ? -39.451 52.001 35.057 1.00 59.31 323 CYS A C 1
ATOM 2491 O O . CYS A 1 323 ? -39.390 50.874 35.546 1.00 59.31 323 CYS A O 1
ATOM 2493 N N . SER A 1 324 ? -40.423 52.857 35.368 1.00 55.22 324 SER A N 1
ATOM 2494 C CA . SER A 1 324 ? -41.529 52.529 36.282 1.00 55.22 324 SER A CA 1
ATOM 2495 C C . SER A 1 324 ? -42.276 51.238 35.905 1.00 55.22 324 SER A C 1
ATOM 2497 O O . SER A 1 324 ? -42.714 50.505 36.785 1.00 55.22 324 SER A O 1
ATOM 2499 N N . VAL A 1 325 ? -42.347 50.913 34.610 1.00 53.19 325 VAL A N 1
ATOM 2500 C CA . VAL A 1 325 ? -42.947 49.674 34.074 1.00 53.19 325 VAL A CA 1
ATOM 2501 C C . VAL A 1 325 ? -42.103 48.426 34.377 1.00 53.19 325 VAL A C 1
ATOM 2503 O O . VAL A 1 325 ? -42.633 47.327 34.499 1.00 53.19 325 VAL A O 1
ATOM 2506 N N . CYS A 1 326 ? -40.789 48.591 34.526 1.00 52.59 326 CYS A N 1
ATOM 2507 C CA . CYS A 1 326 ? -39.838 47.514 34.803 1.00 52.59 326 CYS A CA 1
ATOM 2508 C C . CYS A 1 326 ? -39.588 47.319 36.308 1.00 52.59 326 CYS A C 1
ATOM 2510 O O . CYS A 1 326 ? -38.839 46.422 36.694 1.00 52.59 326 CYS A O 1
ATOM 2512 N N . ALA A 1 327 ? -40.192 48.150 37.166 1.00 51.69 327 ALA A N 1
ATOM 2513 C CA . ALA A 1 327 ? -40.137 47.978 38.608 1.00 51.69 327 ALA A CA 1
ATOM 2514 C C . ALA A 1 327 ? -41.073 46.823 39.024 1.00 51.69 327 ALA A C 1
ATOM 2516 O O . ALA A 1 327 ? -42.281 46.905 38.794 1.00 51.69 327 ALA A O 1
ATOM 2517 N N . PRO A 1 328 ? -40.570 45.738 39.639 1.00 50.00 328 PRO A N 1
ATOM 2518 C CA . PRO A 1 328 ? -41.442 44.684 40.143 1.00 50.00 328 PRO A CA 1
ATOM 2519 C C . PRO A 1 328 ? -42.309 45.209 41.307 1.00 50.00 328 PRO A C 1
ATOM 2521 O O . PRO A 1 328 ? -41.828 46.008 42.118 1.00 50.00 328 PRO A O 1
ATOM 2524 N N . PRO A 1 329 ? -43.571 44.763 41.448 1.00 44.41 329 PRO A N 1
ATOM 2525 C CA . PRO A 1 329 ? -44.390 45.124 42.595 1.00 44.41 329 PRO A CA 1
ATOM 2526 C C . PRO A 1 329 ? -43.963 44.315 43.840 1.00 44.41 329 PRO A C 1
ATOM 2528 O O . PRO A 1 329 ? -44.012 43.088 43.821 1.00 44.41 329 PRO A O 1
ATOM 2531 N N . PHE A 1 330 ? -43.663 45.019 44.945 1.00 41.75 330 PHE A N 1
ATOM 2532 C CA . PHE A 1 330 ? -43.660 44.546 46.356 1.00 41.75 330 PHE A CA 1
ATOM 2533 C C . PHE A 1 330 ? -42.432 43.749 46.909 1.00 41.75 330 PHE A C 1
ATOM 2535 O O . PHE A 1 330 ? -41.603 43.297 46.128 1.00 41.75 330 PHE A O 1
ATOM 2542 N N . PRO A 1 331 ? -42.198 43.706 48.256 1.00 43.91 331 PRO A N 1
ATOM 2543 C CA . PRO A 1 331 ? -41.170 44.523 48.929 1.00 43.91 331 PRO A CA 1
ATOM 2544 C C . PRO A 1 331 ? -40.105 43.651 49.689 1.00 43.91 331 PRO A C 1
ATOM 2546 O O . PRO A 1 331 ? -39.948 42.480 49.349 1.00 43.91 331 PRO A O 1
ATOM 2549 N N . PRO A 1 332 ? -39.292 44.177 50.644 1.00 51.97 332 PRO A N 1
ATOM 2550 C CA . PRO A 1 332 ? -37.926 43.711 50.891 1.00 51.97 332 PRO A CA 1
ATOM 2551 C C . PRO A 1 332 ? -37.836 42.525 51.858 1.00 51.97 332 PRO A C 1
ATOM 2553 O O . PRO A 1 332 ? -38.551 42.467 52.857 1.00 51.97 332 PRO A O 1
ATOM 2556 N N . VAL A 1 333 ? -36.837 41.663 51.654 1.00 38.06 333 VAL A N 1
ATOM 2557 C CA . VAL A 1 333 ? -36.285 40.831 52.730 1.00 38.06 333 VAL A CA 1
ATOM 2558 C C . VAL A 1 333 ? -34.762 40.977 52.728 1.00 38.06 333 VAL A C 1
ATOM 2560 O O . VAL A 1 333 ? -34.084 40.559 51.797 1.00 38.06 333 VAL A O 1
ATOM 2563 N N . PHE A 1 334 ? -34.296 41.684 53.762 1.00 35.16 334 PHE A N 1
ATOM 2564 C CA . PHE A 1 334 ? -32.988 41.668 54.435 1.00 35.16 334 PHE A CA 1
ATOM 2565 C C . PHE A 1 334 ? -31.882 40.809 53.791 1.00 35.16 334 PHE A C 1
ATOM 2567 O O . PHE A 1 334 ? -32.024 39.602 53.657 1.00 35.16 334 PHE A O 1
ATOM 2574 N N . SER A 1 335 ? -30.781 41.408 53.328 1.00 32.00 335 SER A N 1
ATOM 2575 C CA . SER A 1 335 ? -29.637 41.951 54.098 1.00 32.00 335 SER A CA 1
ATOM 2576 C C . SER A 1 335 ? -28.548 40.910 54.360 1.00 32.00 335 SER A C 1
ATOM 2578 O O . SER A 1 335 ? -28.830 39.819 54.850 1.00 32.00 335 SER A O 1
ATOM 2580 N N . SER A 1 336 ? -27.302 41.389 54.220 1.00 31.11 336 SER A N 1
ATOM 2581 C CA . SER A 1 336 ? -25.997 40.799 54.593 1.00 31.11 336 SER A CA 1
ATOM 2582 C C . SER A 1 336 ? -25.385 39.984 53.443 1.00 31.11 336 SER A C 1
ATOM 2584 O O . SER A 1 336 ? -25.988 39.027 52.990 1.00 31.11 336 SER A O 1
ATOM 2586 N N . PHE A 1 337 ? -24.227 40.291 52.856 1.00 32.12 337 PHE A N 1
ATOM 2587 C CA . PHE A 1 337 ? -22.994 40.941 53.315 1.00 32.12 337 PHE A CA 1
ATOM 2588 C C . PHE A 1 337 ? -22.393 41.724 52.125 1.00 32.12 337 PHE A C 1
ATOM 2590 O O . PHE A 1 337 ? -22.352 41.213 51.013 1.00 32.12 337 PHE A O 1
ATOM 2597 N N . LEU A 1 338 ? -22.158 43.033 52.243 1.00 33.09 338 LEU A N 1
ATOM 2598 C CA . LEU A 1 338 ? -20.918 43.670 52.718 1.00 33.09 338 LEU A CA 1
ATOM 2599 C C . LEU A 1 338 ? -19.696 43.480 51.792 1.00 33.09 338 LEU A C 1
ATOM 2601 O O . LEU A 1 338 ? -19.128 42.398 51.706 1.00 33.09 338 LEU A O 1
ATOM 2605 N N . LEU A 1 339 ? -19.263 44.635 51.265 1.00 31.03 339 LEU A N 1
ATOM 2606 C CA . LEU A 1 339 ? -17.887 45.054 50.954 1.00 31.03 339 LEU A CA 1
ATOM 2607 C C . LEU A 1 339 ? -17.292 44.697 49.577 1.00 31.03 339 LEU A C 1
ATOM 2609 O O . LEU A 1 339 ? -16.551 43.738 49.403 1.00 31.03 339 LEU A O 1
ATOM 2613 N N . TRP A 1 340 ? -17.500 45.625 48.636 1.00 30.12 340 TRP A N 1
ATOM 2614 C CA . TRP A 1 340 ? -16.395 46.247 47.879 1.00 30.12 340 TRP A CA 1
ATOM 2615 C C . TRP A 1 340 ? -15.370 46.879 48.852 1.00 30.12 340 TRP A C 1
ATOM 2617 O O . TRP A 1 340 ? -15.788 47.330 49.923 1.00 30.12 340 TRP A O 1
ATOM 2627 N N . PRO A 1 341 ? -14.057 46.922 48.536 1.00 42.91 341 PRO A N 1
ATOM 2628 C CA . PRO A 1 341 ? -13.492 47.966 47.655 1.00 42.91 341 PRO A CA 1
ATOM 2629 C C . PRO A 1 341 ? -12.581 47.394 46.541 1.00 42.91 341 PRO A C 1
ATOM 2631 O O . PRO A 1 341 ? -11.989 46.336 46.709 1.00 42.91 341 PRO A O 1
ATOM 2634 N N . VAL A 1 342 ? -12.591 47.929 45.313 1.00 31.73 342 VAL A N 1
ATOM 2635 C CA . VAL A 1 342 ? -11.935 49.167 44.814 1.00 31.73 342 VAL A CA 1
ATOM 2636 C C . VAL A 1 342 ? -10.411 49.025 44.646 1.00 31.73 342 VAL A C 1
ATOM 2638 O O . VAL A 1 342 ? -9.678 48.923 45.620 1.00 31.73 342 VAL A O 1
ATOM 2641 N N . PHE A 1 343 ? -10.007 49.052 43.368 1.00 32.56 343 PHE A N 1
ATOM 2642 C CA . PHE A 1 343 ? -8.824 49.677 42.751 1.00 32.56 343 PHE A CA 1
ATOM 2643 C C . PHE A 1 343 ? -7.502 49.780 43.534 1.00 32.56 343 PHE A C 1
ATOM 2645 O O . PHE A 1 343 ? -7.407 50.543 44.493 1.00 32.56 343 PHE A O 1
ATOM 2652 N N . ILE A 1 344 ? -6.447 49.188 42.953 1.00 40.16 344 ILE A N 1
ATOM 2653 C CA . ILE A 1 344 ? -5.358 49.926 42.275 1.00 40.16 344 ILE A CA 1
ATOM 2654 C C . ILE A 1 344 ? -5.175 49.310 40.888 1.00 40.16 344 ILE A C 1
ATOM 2656 O O . ILE A 1 344 ? -5.196 48.059 40.817 1.00 40.16 344 ILE A O 1
#

Organism: NCBI:txid2060973

Radius of gyration: 35.33 Å; chains: 1; bounding box: 68×75×86 Å

Foldseek 3Di:
DLLPVLLVLLVVLLVLLVVQQVVLLLVLVLLVVLPCVLVFFQLSVLQSVLSVLSNVCSVVVNVLSVVCSVVSVPDAALVLLVSLVVLVVSLVSLVSSLVSNCRPAPLDLVVLPPQVCDQRGPVSDRPLVSSLVVVSDPPQNGSSSVSNVSSVSSVSSVVSSVSSNVSSVSSNVRNNVVVVVVVVVVPDDPCLVVDDPVPPVCVSVVVSCVVCVVVVVVVVVVVVVVVVVVPDCPPDPDPVCVVVVDPPDDDDPFFQEDPLVVLLVVLLVDALVVVVVQLVVDVVSVCHNQNDPCSVVSSVVSLVRNAPDDDWDQDPPPRRTDYPVRDDDDDDDDDDDDDDDDDD

pLDDT: mean 75.52, std 19.21, range [30.12, 97.5]

Secondary structure (DSSP, 8-state):
-TTHHHHHHHHHHHHHHHHHHHHHHHHHHHHGGGTTHHHHSTTHHHHHHHHHHHHHHHHHHHHHHHHHHHHHTT--THHHHHHHHHHHHHHHHHHHHHHHHTTTS-SSGGGGGGGGG---STT---HHHHHHHTT--TT--SHHHHHHHHHHHHHHHHHHHHHHHHHHHHHHHHHHHHHHHHHTTS---TTTTSS-GGGTTHHHHHHHHHHHHHHHHHHHHHHHHHHHHHS-------THHHHTT----S-TTS-SPPPHHHHHHHHHHS-HHHHHHHHHH-HHHHHHHS-SS-HHHHHHHHHTTS--SS-EEE-TTT--EEEGGGSPSS--------------

Sequence (344 aa):
MSGIPSVIIRFICHIPLGFLASNGFGMYNRMKGLGSIYDAVPGGQSFLQGARVIGGVGWPLFAYNFVCFALTGFLDGLALATIGLIDLVFTIVLVAGTAMEANFLPRTYGACKHASDWRDGPDGRNFFDEAVRGGRWVGFPRAEDLCHGMVQHWAFCIAVTIIYGISGCMNLAIGLREVHGAGRRFSSTWVARSIPPDFWVLRPLALTMRHCLPSLRFLHRYAGKLLARWRPVRTQPYEYRQLLGLRAGGDAGSAPGLPFKVTSFLAEELHFVELLSLVASTEQMAAMLLGTKDPARELEELRSFTCAGTDKSQCRICDAQVCSVCAPPFPPVFSSFLLWPVFI